Protein AF-A0A8T1C4L2-F1 (afdb_monomer_lite)

Sequence (372 aa):
MVHYSTATTLQHVLELNQFTMLTAFFELCGLETPEGLVVRGLLYHEMPIHFVWKKVGTRNRWMSRKQGGDKAIARMILVSPRDINRFYIRLLLCYRRGPISYDDLKTVEGETNATFKGAALAMGLLDSDEDNHRCLTEAAHSQMPTQLRHLFAVLLVYCDPASPDELWNAHLPALREDFLRDEIEIHNLQARAEKGISEVIMDAASLDTNSRVYRRAIYLTLHDVNSHLVSKGQTLHTYFESLLQFSDYSDVETAADVDDRNRNRLIENETSYESTTLDRQAAALNSLNAGQKRVYDKVMEAVHPAGSDASVPVLSGWTWGYWKIIPVGNDSCQRSAGGKNRSCCRREWNCCPAAYWRAYRALDLSTSAGSR

Secondary structure (DSSP, 8-state):
-PPPPTT--HHHHHHHHSS-HHHHHHHHHH--SHHHHHHHTS-TTTHHHHEEEEEETTEEEEEE--S-GGG----PPP--TTSHHHHHHHHHHTT--S--SHHHHHEETTEE-SSHHHHHHHTT-S--THHHHHHHHHHHTTS-HHHHHHHHHHHHHHT--S-HHHHHHHHHHHHTHHHHHHHHHHHHHHHHHHH---S----SSS--TTSHHHHHHHHHHHHHHHHHHHHTT--GGGGTTTS--GGGGTTT--HHHHHHTT--HHHHHHH-S-HHHHHHHHHHHTT--HHHHHHHHHHHHHHS-TT--S-------------------------------------------HHHHHHHHHHHHHHTTS--

Radius of gyration: 33.55 Å; chains: 1; bounding box: 81×59×106 Å

Organism: NCBI:txid29920

pLDDT: mean 71.2, std 21.67, range [23.38, 95.44]

Structure (mmCIF, N/CA/C/O backbone):
data_AF-A0A8T1C4L2-F1
#
_entry.id   AF-A0A8T1C4L2-F1
#
loop_
_atom_site.group_PDB
_atom_site.id
_atom_site.type_symbol
_atom_site.label_atom_id
_atom_site.label_alt_id
_atom_site.label_comp_id
_atom_site.label_asym_id
_atom_site.label_entity_id
_atom_site.label_seq_id
_atom_site.pdbx_PDB_ins_code
_atom_site.Cartn_x
_atom_site.Cartn_y
_atom_site.Cartn_z
_atom_site.occupancy
_atom_site.B_iso_or_equiv
_atom_site.auth_seq_id
_atom_site.auth_comp_id
_atom_site.auth_asym_id
_atom_site.auth_atom_id
_atom_site.pdbx_PDB_model_num
ATOM 1 N N . MET A 1 1 ? 1.485 9.412 24.692 1.00 31.86 1 MET A N 1
ATOM 2 C CA . MET A 1 1 ? 2.912 9.079 24.854 1.00 31.86 1 MET A CA 1
ATOM 3 C C . MET A 1 1 ? 3.120 8.773 26.328 1.00 31.86 1 MET A C 1
ATOM 5 O O . MET A 1 1 ? 2.759 9.608 27.148 1.00 31.86 1 MET A O 1
ATOM 9 N N . VAL A 1 2 ? 3.529 7.552 26.677 1.00 39.62 2 VAL A N 1
ATOM 10 C CA . VAL A 1 2 ? 3.810 7.204 28.078 1.00 39.62 2 VAL A CA 1
ATOM 11 C C . VAL A 1 2 ? 5.189 7.775 28.396 1.00 39.62 2 VAL A C 1
ATOM 13 O O . VAL A 1 2 ? 6.155 7.440 27.718 1.00 39.62 2 VAL A O 1
ATOM 16 N N . HIS A 1 3 ? 5.266 8.704 29.347 1.00 41.47 3 HIS A N 1
ATOM 17 C CA . HIS A 1 3 ? 6.538 9.273 29.783 1.00 41.47 3 HIS A CA 1
ATOM 18 C C . HIS A 1 3 ? 7.198 8.305 30.761 1.00 41.47 3 HIS A C 1
ATOM 20 O O . HIS A 1 3 ? 6.642 8.025 31.822 1.00 41.47 3 HIS A O 1
ATOM 26 N N . TYR A 1 4 ? 8.379 7.807 30.408 1.00 53.94 4 TYR A N 1
ATOM 27 C CA . TYR A 1 4 ? 9.209 7.012 31.304 1.00 53.94 4 TYR A CA 1
ATOM 28 C C . TYR A 1 4 ? 10.347 7.891 31.825 1.00 53.94 4 TYR A C 1
ATOM 30 O O . TYR A 1 4 ? 11.014 8.580 31.055 1.00 53.94 4 TYR A O 1
ATOM 38 N N . SER A 1 5 ? 10.536 7.898 33.144 1.00 59.47 5 SER A N 1
ATOM 39 C CA . SER A 1 5 ? 11.680 8.550 33.786 1.00 59.47 5 SER A CA 1
ATOM 40 C C . SER A 1 5 ? 12.944 7.722 33.547 1.00 59.47 5 SER A C 1
ATOM 42 O O . SER A 1 5 ? 12.868 6.495 33.448 1.00 59.47 5 SER A O 1
ATOM 44 N N . THR A 1 6 ? 14.111 8.362 33.528 1.00 64.69 6 THR A N 1
ATOM 45 C CA . THR A 1 6 ? 15.424 7.701 33.412 1.00 64.69 6 THR A CA 1
ATOM 46 C C . THR A 1 6 ? 15.717 6.713 34.549 1.00 64.69 6 THR A C 1
ATOM 48 O O . THR A 1 6 ? 16.601 5.876 34.413 1.00 64.69 6 THR A O 1
ATOM 51 N N . ALA A 1 7 ? 14.951 6.760 35.644 1.00 62.91 7 ALA A N 1
ATOM 52 C CA . ALA A 1 7 ? 15.036 5.826 36.769 1.00 62.91 7 ALA A CA 1
ATOM 53 C C . ALA A 1 7 ? 14.149 4.566 36.625 1.00 62.91 7 ALA A C 1
ATOM 55 O O . ALA A 1 7 ? 14.089 3.748 37.541 1.00 62.91 7 ALA A O 1
ATOM 56 N N . THR A 1 8 ? 13.420 4.406 35.516 1.00 60.62 8 THR A N 1
ATOM 57 C CA . THR A 1 8 ? 12.435 3.322 35.356 1.00 60.62 8 THR A CA 1
ATOM 58 C C . THR A 1 8 ? 13.096 2.064 34.788 1.00 60.62 8 THR A C 1
ATOM 60 O O . THR A 1 8 ? 13.511 2.050 33.632 1.00 60.62 8 THR A O 1
ATOM 63 N N . THR A 1 9 ? 13.187 0.985 35.571 1.00 74.44 9 THR A N 1
ATOM 64 C CA . THR A 1 9 ? 13.730 -0.303 35.102 1.00 74.44 9 THR A CA 1
ATOM 65 C C . THR A 1 9 ? 12.841 -0.912 34.011 1.00 74.44 9 THR A C 1
ATOM 67 O O . THR A 1 9 ? 11.615 -0.843 34.102 1.00 74.44 9 THR A O 1
ATOM 70 N N . LEU A 1 10 ? 13.437 -1.576 33.011 1.00 69.12 10 LEU A N 1
ATOM 71 C CA . LEU A 1 10 ? 12.716 -2.262 31.923 1.00 69.12 10 LEU A CA 1
ATOM 72 C C . LEU A 1 10 ? 11.628 -3.215 32.452 1.00 69.12 10 LEU A C 1
ATOM 74 O O . LEU A 1 10 ? 10.522 -3.265 31.925 1.00 69.12 10 LEU A O 1
ATOM 78 N N . GLN A 1 11 ? 11.926 -3.914 33.547 1.00 65.75 11 GLN A N 1
ATOM 79 C CA . GLN A 1 11 ? 11.002 -4.823 34.222 1.00 65.75 11 GLN A CA 1
ATOM 80 C C . GLN A 1 11 ? 9.762 -4.093 34.760 1.00 65.75 11 GLN A C 1
ATOM 82 O O . GLN A 1 11 ? 8.644 -4.551 34.555 1.00 65.75 11 GLN A O 1
ATOM 87 N N . HIS A 1 12 ? 9.938 -2.893 35.319 1.00 64.88 12 HIS A N 1
ATOM 88 C CA . HIS A 1 12 ? 8.836 -2.047 35.773 1.00 64.88 12 HIS A CA 1
ATOM 89 C C . HIS A 1 12 ? 8.000 -1.501 34.602 1.00 64.88 12 HIS A C 1
ATOM 91 O O . HIS A 1 12 ? 6.778 -1.422 34.690 1.00 64.88 12 HIS A O 1
ATOM 97 N N . VAL A 1 13 ? 8.635 -1.166 33.474 1.00 61.41 13 VAL A N 1
ATOM 98 C CA . VAL A 1 13 ? 7.931 -0.745 32.247 1.00 61.41 13 VAL A CA 1
ATOM 99 C C . VAL A 1 13 ? 7.079 -1.883 31.679 1.00 61.41 13 VAL A C 1
ATOM 101 O O . VAL A 1 13 ? 5.936 -1.656 31.281 1.00 61.41 13 VAL A O 1
ATOM 104 N N . LEU A 1 14 ? 7.612 -3.106 31.665 1.00 63.50 14 LEU A N 1
ATOM 105 C CA . LEU A 1 14 ? 6.883 -4.295 31.228 1.00 63.50 14 LEU A CA 1
ATOM 106 C C . LEU A 1 14 ? 5.721 -4.619 32.177 1.00 63.50 14 LEU A C 1
ATOM 108 O O . LEU A 1 14 ? 4.611 -4.843 31.705 1.00 63.50 14 LEU A O 1
ATOM 112 N N . GLU A 1 15 ? 5.930 -4.560 33.493 1.00 61.62 15 GLU A N 1
ATOM 113 C CA . GLU A 1 15 ? 4.876 -4.756 34.501 1.00 61.62 15 GLU A CA 1
ATOM 114 C C . GLU A 1 15 ? 3.746 -3.718 34.392 1.00 61.62 15 GLU A C 1
ATOM 116 O O . GLU A 1 15 ? 2.569 -4.067 34.491 1.00 61.62 15 GLU A O 1
ATOM 121 N N . LEU A 1 16 ? 4.075 -2.448 34.132 1.00 58.69 16 LEU A N 1
ATOM 122 C CA . LEU A 1 16 ? 3.082 -1.388 33.919 1.00 58.69 16 LEU A CA 1
ATOM 123 C C . LEU A 1 16 ? 2.289 -1.571 32.616 1.00 58.69 16 LEU A C 1
ATOM 125 O O . LEU A 1 16 ? 1.113 -1.209 32.559 1.00 58.69 16 LEU A O 1
ATOM 129 N N . ASN A 1 17 ? 2.915 -2.138 31.583 1.00 60.91 17 ASN A N 1
ATOM 130 C CA . ASN A 1 17 ? 2.297 -2.369 30.276 1.00 60.91 17 ASN A CA 1
ATOM 131 C C . ASN A 1 17 ? 1.590 -3.732 30.154 1.00 60.91 17 ASN A C 1
ATOM 133 O O . ASN A 1 17 ? 0.901 -3.955 29.160 1.00 60.91 17 ASN A O 1
ATOM 137 N N . GLN A 1 18 ? 1.698 -4.626 31.145 1.00 60.78 18 GLN A N 1
ATOM 138 C CA . GLN A 1 18 ? 0.972 -5.907 31.152 1.00 60.78 18 GLN A CA 1
ATOM 139 C C . GLN A 1 18 ? -0.555 -5.721 31.214 1.00 60.78 18 GLN A C 1
ATOM 141 O O . GLN A 1 18 ? -1.299 -6.541 30.680 1.00 60.78 18 GLN A O 1
ATOM 146 N N . PHE A 1 19 ? -1.038 -4.633 31.825 1.00 69.44 19 PHE A N 1
ATOM 147 C CA . PHE A 1 19 ? -2.466 -4.414 32.077 1.00 69.44 19 PHE A CA 1
ATOM 148 C C . PHE A 1 19 ? -2.934 -3.073 31.509 1.00 69.44 19 PHE A C 1
ATOM 150 O O . PHE A 1 19 ? -2.967 -2.045 32.188 1.00 69.44 19 PHE A O 1
ATOM 157 N N . THR A 1 20 ? -3.313 -3.094 30.234 1.00 85.88 20 THR A N 1
ATOM 158 C CA . THR A 1 20 ? -3.881 -1.941 29.531 1.00 85.88 20 THR A CA 1
ATOM 159 C C . THR A 1 20 ? -5.408 -1.941 29.621 1.00 85.88 20 THR A C 1
ATOM 161 O O . THR A 1 20 ? -6.035 -2.958 29.914 1.00 85.88 20 THR A O 1
ATOM 164 N N . MET A 1 21 ? -6.030 -0.800 29.311 1.00 89.31 21 MET A N 1
ATOM 165 C CA . MET A 1 21 ? -7.491 -0.706 29.176 1.00 89.31 21 MET A CA 1
ATOM 166 C C . MET A 1 21 ? -8.054 -1.708 28.154 1.00 89.31 21 MET A C 1
ATOM 168 O O . MET A 1 21 ? -9.155 -2.220 28.351 1.00 89.31 21 MET A O 1
ATOM 172 N N . LEU A 1 22 ? -7.296 -2.000 27.090 1.00 90.31 22 LEU A N 1
ATOM 173 C CA . LEU A 1 22 ? -7.702 -2.924 26.034 1.00 90.31 22 LEU A CA 1
ATOM 174 C C . LEU A 1 22 ? -7.598 -4.386 26.481 1.00 90.31 22 LEU A C 1
ATOM 176 O O . LEU A 1 22 ? -8.550 -5.139 26.318 1.00 90.31 22 LEU A O 1
ATOM 180 N N . THR A 1 23 ? -6.485 -4.785 27.102 1.00 90.44 23 THR A N 1
ATOM 181 C CA . THR A 1 23 ? -6.334 -6.167 27.586 1.00 90.44 23 THR A CA 1
ATOM 182 C C . THR A 1 23 ? -7.332 -6.489 28.698 1.00 90.44 23 THR A C 1
ATOM 184 O O . THR A 1 23 ? -7.915 -7.565 28.700 1.00 90.44 23 THR A O 1
ATOM 187 N N . ALA A 1 24 ? -7.646 -5.525 29.568 1.00 90.69 24 ALA A N 1
ATOM 188 C CA . ALA A 1 24 ? -8.713 -5.685 30.555 1.00 90.69 24 ALA A CA 1
ATOM 189 C C . ALA A 1 24 ? -10.124 -5.734 29.936 1.00 90.69 24 ALA A C 1
ATOM 191 O O . ALA A 1 24 ? -11.027 -6.328 30.520 1.00 90.69 24 ALA A O 1
ATOM 192 N N . PHE A 1 25 ? -10.344 -5.108 28.775 1.00 91.88 25 PHE A N 1
ATOM 193 C CA . PHE A 1 25 ? -11.602 -5.255 28.036 1.00 91.88 25 PHE A CA 1
ATOM 194 C C . PHE A 1 25 ? -11.751 -6.675 27.481 1.00 91.88 25 PHE A C 1
ATOM 196 O O . PHE A 1 25 ? -12.811 -7.271 27.648 1.00 91.88 25 PHE A O 1
ATOM 203 N N . PHE A 1 26 ? -10.683 -7.238 26.912 1.00 94.00 26 PHE A N 1
ATOM 204 C CA . PHE A 1 26 ? -10.660 -8.629 26.454 1.00 94.00 26 PHE A CA 1
ATOM 205 C C . PHE A 1 26 ? -10.937 -9.617 27.591 1.00 94.00 26 PHE A C 1
ATOM 207 O O . PHE A 1 26 ? -11.779 -10.501 27.449 1.00 94.00 26 PHE A O 1
ATOM 214 N N . GLU A 1 27 ? -10.304 -9.417 28.753 1.00 91.94 27 GLU A N 1
ATOM 215 C CA . GLU A 1 27 ? -10.561 -10.231 29.947 1.00 91.94 27 GLU A CA 1
ATOM 216 C C . GLU A 1 27 ? -12.044 -10.209 30.341 1.00 91.94 27 GLU A C 1
ATOM 218 O O . GLU A 1 27 ? -12.622 -11.263 30.591 1.00 91.94 27 GLU A O 1
ATOM 223 N N . LEU A 1 28 ? -12.684 -9.034 30.348 1.00 91.50 28 LEU A N 1
ATOM 224 C CA . LEU A 1 28 ? -14.107 -8.900 30.684 1.00 91.50 28 LEU A CA 1
ATOM 225 C C . LEU A 1 28 ? -15.022 -9.539 29.647 1.00 91.50 28 LEU A C 1
ATOM 227 O O . LEU A 1 28 ? -16.005 -10.170 30.029 1.00 91.50 28 LEU A O 1
ATOM 231 N N . CYS A 1 29 ? -14.687 -9.423 28.361 1.00 92.44 29 CYS A N 1
ATOM 232 C CA . CYS A 1 29 ? -15.390 -10.147 27.307 1.00 92.44 29 CYS A CA 1
ATOM 233 C C . CYS A 1 29 ? -15.295 -11.662 27.533 1.00 92.44 29 CYS A C 1
ATOM 235 O O . CYS A 1 29 ? -16.253 -12.376 27.272 1.00 92.44 29 CYS A O 1
ATOM 237 N N . GLY A 1 30 ? -14.187 -12.172 28.074 1.00 91.06 30 GLY A N 1
ATOM 238 C CA . GLY A 1 30 ? -14.018 -13.595 28.376 1.00 91.06 30 GLY A CA 1
ATOM 239 C C . GLY A 1 30 ? -14.872 -14.116 29.538 1.00 91.06 30 GLY A C 1
ATOM 240 O O . GLY A 1 30 ? -15.129 -15.315 29.606 1.00 91.06 30 GLY A O 1
ATOM 241 N N . LEU A 1 31 ? -15.366 -13.253 30.432 1.00 91.31 31 LEU A N 1
ATOM 242 C CA . LEU A 1 31 ? -16.105 -13.685 31.623 1.00 91.31 31 LEU A CA 1
ATOM 243 C C . LEU A 1 31 ? -17.557 -14.078 31.310 1.00 91.31 31 LEU A C 1
ATOM 245 O O . LEU A 1 31 ? -18.257 -13.397 30.566 1.00 91.31 31 LEU A O 1
ATOM 249 N N . GLU A 1 32 ? -18.046 -15.130 31.970 1.00 89.25 32 GLU A N 1
ATOM 250 C CA . GLU A 1 32 ? -19.464 -15.543 31.956 1.00 89.25 32 GLU A CA 1
ATOM 251 C C . GLU A 1 32 ? -20.302 -14.849 33.046 1.00 89.25 32 GLU A C 1
ATOM 253 O O . GLU A 1 32 ? -21.412 -15.263 33.378 1.00 89.25 32 GLU A O 1
ATOM 258 N N . THR A 1 33 ? -19.776 -13.780 33.641 1.00 89.38 33 THR A N 1
ATOM 259 C CA . THR A 1 33 ? -20.506 -12.984 34.630 1.00 89.38 33 THR A CA 1
ATOM 260 C C . THR A 1 33 ? -21.578 -12.121 33.949 1.00 89.38 33 THR A C 1
ATOM 262 O O . THR A 1 33 ? -21.458 -11.814 32.760 1.00 89.38 33 THR A O 1
ATOM 265 N N . PRO A 1 34 ? -22.602 -11.639 34.685 1.00 87.38 34 PRO A N 1
ATOM 266 C CA . PRO A 1 34 ? -23.567 -10.680 34.140 1.00 87.38 34 PRO A CA 1
ATOM 267 C C . PRO A 1 34 ? -22.894 -9.438 33.540 1.00 87.38 34 PRO A C 1
ATOM 269 O O . PRO A 1 34 ? -23.343 -8.911 32.528 1.00 87.38 34 PRO A O 1
ATOM 272 N N . GLU A 1 35 ? -21.783 -8.998 34.136 1.00 86.31 35 GLU A N 1
ATOM 273 C CA . GLU A 1 35 ? -20.967 -7.898 33.618 1.00 86.31 35 GLU A CA 1
ATOM 274 C C . GLU A 1 35 ? -20.288 -8.269 32.295 1.00 86.31 35 GLU A C 1
ATOM 276 O O . GLU A 1 35 ? -20.333 -7.482 31.354 1.00 86.31 35 GLU A O 1
ATOM 281 N N . GLY A 1 36 ? -19.713 -9.472 32.194 1.00 87.94 36 GLY A N 1
ATOM 282 C CA . GLY A 1 36 ? -19.091 -9.961 30.963 1.00 87.94 36 GLY A CA 1
ATOM 283 C C . GLY A 1 36 ? -20.083 -10.063 29.806 1.00 87.94 36 GLY A C 1
ATOM 284 O O . GLY A 1 36 ? -19.787 -9.611 28.702 1.00 87.94 36 GLY A O 1
ATOM 285 N N . LEU A 1 37 ? -21.306 -10.538 30.066 1.00 89.38 37 LEU A N 1
ATOM 286 C CA . LEU A 1 37 ? -22.381 -10.580 29.067 1.00 89.38 37 LEU A CA 1
ATOM 287 C C . LEU A 1 37 ? -22.754 -9.187 28.542 1.00 89.38 37 LEU A C 1
ATOM 289 O O . LEU A 1 37 ? -22.961 -9.024 27.341 1.00 89.38 37 LEU A O 1
ATOM 293 N N . VAL A 1 38 ? -22.797 -8.175 29.415 1.00 90.19 38 VAL A N 1
ATOM 294 C CA . VAL A 1 38 ? -23.031 -6.783 29.000 1.00 90.19 38 VAL A CA 1
ATOM 295 C C . VAL A 1 38 ? -21.866 -6.275 28.154 1.00 90.19 38 VAL A C 1
ATOM 297 O O . VAL A 1 38 ? -22.088 -5.722 27.080 1.00 90.19 38 VAL A O 1
ATOM 300 N N . VAL A 1 39 ? -20.626 -6.493 28.600 1.00 91.88 39 VAL A N 1
ATOM 301 C CA . VAL A 1 39 ? -19.418 -6.027 27.901 1.00 91.88 39 VAL A CA 1
ATOM 302 C C . VAL A 1 39 ? -19.283 -6.660 26.512 1.00 91.88 39 VAL A C 1
ATOM 304 O O . VAL A 1 39 ? -18.917 -5.960 25.571 1.00 91.88 39 VAL A O 1
ATOM 307 N N . ARG A 1 40 ? -19.662 -7.934 26.340 1.00 92.75 40 ARG A N 1
ATOM 308 C CA . ARG A 1 40 ? -19.700 -8.602 25.025 1.00 92.75 40 ARG A CA 1
ATOM 309 C C . ARG A 1 40 ? -20.624 -7.909 24.023 1.00 92.75 40 ARG A C 1
ATOM 311 O O . ARG A 1 40 ? -20.390 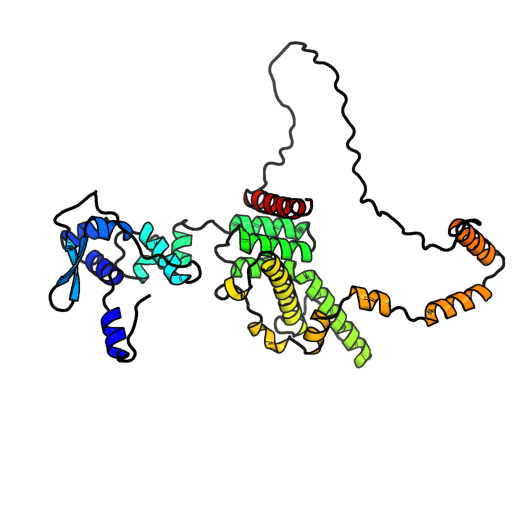-8.012 22.825 1.00 92.75 40 ARG A O 1
ATOM 318 N N . GLY A 1 41 ? -21.660 -7.213 24.492 1.00 91.00 41 GLY A N 1
ATOM 319 C CA . GLY A 1 41 ? -22.572 -6.440 23.647 1.00 91.00 41 GLY A CA 1
ATOM 320 C C . GLY A 1 41 ? -22.050 -5.054 23.251 1.00 91.00 41 GLY A C 1
ATOM 321 O O . GLY A 1 41 ? -22.628 -4.424 22.365 1.00 91.00 41 GLY A O 1
ATOM 322 N N . LEU A 1 42 ? -20.970 -4.581 23.878 1.00 91.06 42 LEU A N 1
ATOM 323 C CA . LEU A 1 42 ? -20.431 -3.237 23.684 1.00 91.06 42 LEU A CA 1
ATOM 324 C C . LEU A 1 42 ? -19.262 -3.224 22.695 1.00 91.06 42 LEU A C 1
ATOM 326 O O . LEU A 1 42 ? -18.451 -4.151 22.625 1.00 91.06 42 LEU A O 1
ATOM 330 N N . LEU A 1 43 ? -19.150 -2.121 21.961 1.00 92.19 43 LEU A N 1
ATOM 331 C CA . LEU A 1 43 ? -17.947 -1.758 21.221 1.00 92.19 43 LEU A CA 1
ATOM 332 C C . LEU A 1 43 ? -16.926 -1.126 22.173 1.00 92.19 43 LEU A C 1
ATOM 334 O O . LEU A 1 43 ? -17.267 -0.532 23.200 1.00 92.19 43 LEU A O 1
ATOM 338 N N . TYR A 1 44 ? -15.641 -1.184 21.822 1.00 91.50 44 TYR A N 1
ATOM 339 C CA . TYR A 1 44 ? -14.600 -0.677 22.721 1.00 91.50 44 TYR A CA 1
ATOM 340 C C . TYR A 1 44 ? -14.721 0.834 22.982 1.00 91.50 44 TYR A C 1
ATOM 342 O O . TYR A 1 44 ? -14.427 1.300 24.082 1.00 91.50 44 TYR A O 1
ATOM 350 N N . HIS A 1 45 ? -15.193 1.624 22.009 1.00 87.81 45 HIS A N 1
ATOM 351 C CA . HIS A 1 45 ? -15.430 3.060 22.224 1.00 87.81 45 HIS A CA 1
ATOM 352 C C . HIS A 1 45 ? -16.626 3.356 23.140 1.00 87.81 45 HIS A C 1
ATOM 354 O O . HIS A 1 45 ? -16.728 4.472 23.646 1.00 87.81 45 HIS A O 1
ATOM 360 N N . GLU A 1 46 ? -17.507 2.384 23.374 1.00 88.94 46 GLU A N 1
ATOM 361 C CA . GLU A 1 46 ? -18.661 2.496 24.272 1.00 88.94 46 GLU A CA 1
ATOM 362 C C . GLU A 1 46 ? -18.287 2.121 25.714 1.00 88.94 46 GLU A C 1
ATOM 364 O O . GLU A 1 46 ? -18.941 2.560 26.662 1.00 88.94 46 GLU A O 1
ATOM 369 N N . MET A 1 47 ? -17.181 1.392 25.917 1.00 89.56 47 MET A N 1
ATOM 370 C CA . MET A 1 47 ? -16.700 1.017 27.253 1.00 89.56 47 MET A CA 1
ATOM 371 C C . MET A 1 47 ? -16.570 2.212 28.208 1.00 89.56 47 MET A C 1
ATOM 373 O O . MET A 1 47 ? -17.111 2.135 29.309 1.00 89.56 47 MET A O 1
ATOM 377 N N . PRO A 1 48 ? -15.946 3.352 27.844 1.00 88.00 48 PRO A N 1
ATOM 378 C CA . PRO A 1 48 ? -15.843 4.497 28.751 1.00 88.00 48 PRO A CA 1
ATOM 379 C C . PRO A 1 48 ? -17.181 5.195 29.045 1.00 88.00 48 PRO A C 1
ATOM 381 O O . PRO A 1 48 ? -17.234 6.031 29.953 1.00 88.00 48 PRO A O 1
ATOM 384 N N . ILE A 1 49 ? -18.252 4.886 28.308 1.00 87.69 49 ILE A N 1
ATOM 385 C CA . ILE A 1 49 ? -19.606 5.381 28.586 1.00 87.69 49 ILE A CA 1
ATOM 386 C C . ILE A 1 49 ? -20.184 4.593 29.767 1.00 87.69 49 ILE A C 1
ATOM 388 O O . ILE A 1 49 ? -20.589 5.184 30.768 1.00 87.69 49 ILE A O 1
ATOM 392 N N . HIS A 1 50 ? -20.105 3.261 29.723 1.00 86.56 50 HIS A N 1
ATOM 393 C CA . HIS A 1 50 ? -20.709 2.377 30.730 1.00 86.56 50 HIS A CA 1
ATOM 394 C C . HIS A 1 50 ? -19.787 2.016 31.901 1.00 86.56 50 HIS A C 1
ATOM 396 O O . HIS A 1 50 ? -20.264 1.702 32.992 1.00 86.56 50 HIS A O 1
ATOM 402 N N . PHE A 1 51 ? -18.473 2.106 31.717 1.00 89.94 51 PHE A N 1
ATOM 403 C CA . PHE A 1 51 ? -17.467 1.716 32.699 1.00 89.94 51 PHE A CA 1
ATOM 404 C C . PHE A 1 51 ? -16.497 2.867 33.003 1.00 89.94 51 PHE A C 1
ATOM 406 O O . PHE A 1 51 ? -16.377 3.863 32.280 1.00 89.94 51 PHE A O 1
ATOM 413 N N . VAL A 1 52 ? -15.814 2.761 34.142 1.00 89.25 52 VAL A N 1
ATOM 414 C CA . VAL A 1 52 ? -14.767 3.683 34.590 1.00 89.25 52 VAL A CA 1
ATOM 415 C C . VAL A 1 52 ? -13.512 2.881 34.887 1.00 89.25 52 VAL A C 1
ATOM 417 O O . VAL A 1 52 ? -13.564 1.906 35.634 1.00 89.25 52 VAL A O 1
ATOM 420 N N . TRP A 1 53 ? -12.379 3.320 34.350 1.00 88.94 53 TRP A N 1
ATOM 421 C CA . TRP A 1 53 ? -11.075 2.760 34.681 1.00 88.94 53 TRP A CA 1
ATOM 422 C C . TRP A 1 53 ? -10.638 3.247 36.067 1.00 88.94 53 TRP A C 1
ATOM 424 O O . TRP A 1 53 ? -10.413 4.443 36.264 1.00 88.94 53 TRP A O 1
ATOM 434 N N . LYS A 1 54 ? -10.570 2.346 37.054 1.00 86.81 54 LYS A N 1
ATOM 435 C CA . LYS A 1 54 ? -10.215 2.680 38.443 1.00 86.81 54 LYS A CA 1
ATOM 436 C C . LYS A 1 54 ? -9.164 1.733 38.998 1.00 86.81 54 LYS A C 1
ATOM 438 O O . LYS A 1 54 ? -9.179 0.540 38.711 1.00 86.81 54 LYS A O 1
ATOM 443 N N . LYS A 1 55 ? -8.299 2.262 39.865 1.00 85.12 55 LYS A N 1
ATOM 444 C CA . LYS A 1 55 ? -7.369 1.458 40.658 1.00 85.12 55 LYS A CA 1
ATOM 445 C C . LYS A 1 55 ? -8.134 0.716 41.754 1.00 85.12 55 LYS A C 1
ATOM 447 O O . LYS A 1 55 ? -8.754 1.346 42.607 1.00 85.12 55 LYS A O 1
ATOM 452 N N . VAL A 1 56 ? -8.088 -0.612 41.722 1.00 82.00 56 VAL A N 1
ATOM 453 C CA . VAL A 1 56 ? -8.675 -1.511 42.720 1.00 82.00 56 VAL A CA 1
ATOM 454 C C . VAL A 1 56 ? -7.542 -2.347 43.313 1.00 82.00 56 VAL A C 1
ATOM 456 O O . VAL A 1 56 ? -7.004 -3.252 42.673 1.00 82.00 56 VAL A O 1
ATOM 459 N N . GLY A 1 57 ? -7.132 -2.003 44.536 1.00 84.00 57 GLY A N 1
ATOM 460 C CA . GLY A 1 57 ? -5.932 -2.570 45.154 1.00 84.00 57 GLY A CA 1
ATOM 461 C C . GLY A 1 57 ? -4.666 -2.185 44.380 1.00 84.00 57 GLY A C 1
ATOM 462 O O . GLY A 1 57 ? -4.364 -1.001 44.214 1.00 84.00 57 GLY A O 1
ATOM 463 N N . THR A 1 58 ? -3.923 -3.182 43.896 1.00 78.81 58 THR A N 1
ATOM 464 C CA . THR A 1 58 ? -2.670 -2.994 43.142 1.00 78.81 58 THR A CA 1
ATOM 465 C C . THR A 1 58 ? -2.861 -2.868 41.629 1.00 78.81 58 THR A C 1
ATOM 467 O O . THR A 1 58 ? -1.922 -2.464 40.949 1.00 78.81 58 THR A O 1
ATOM 470 N N . ARG A 1 59 ? -4.053 -3.166 41.086 1.00 79.94 59 ARG A N 1
ATOM 471 C CA . ARG A 1 59 ? -4.313 -3.183 39.634 1.00 79.94 59 ARG A CA 1
ATOM 472 C C . ARG A 1 59 ? -5.440 -2.236 39.241 1.00 79.94 59 ARG A C 1
ATOM 474 O O . ARG A 1 59 ? -6.369 -2.008 40.010 1.00 79.94 59 ARG A O 1
ATOM 481 N N . ASN A 1 60 ? -5.377 -1.706 38.025 1.00 84.81 60 ASN A N 1
ATOM 482 C CA . ASN A 1 60 ? -6.497 -0.970 37.449 1.00 84.81 60 ASN A CA 1
ATOM 483 C C . ASN A 1 60 ? -7.490 -1.939 36.802 1.00 84.81 60 ASN A C 1
ATOM 485 O O . ASN A 1 60 ? -7.082 -2.959 36.251 1.00 84.81 60 ASN A O 1
ATOM 489 N N . ARG A 1 61 ? -8.785 -1.637 36.903 1.00 88.19 61 ARG A N 1
ATOM 490 C CA . ARG A 1 61 ? -9.875 -2.447 36.348 1.00 88.19 61 ARG A CA 1
ATOM 491 C C . ARG A 1 61 ? -10.986 -1.550 35.818 1.00 88.19 61 ARG A C 1
ATOM 493 O O . ARG A 1 61 ? -11.174 -0.430 36.306 1.00 88.19 61 ARG A O 1
ATOM 500 N N . TRP A 1 62 ? -11.745 -2.056 34.852 1.00 90.19 62 TRP A N 1
ATOM 501 C CA . TRP A 1 62 ? -13.017 -1.447 34.481 1.00 90.19 62 TRP A CA 1
ATOM 502 C C . TRP A 1 62 ? -14.053 -1.753 35.556 1.00 90.19 62 TRP A C 1
ATOM 504 O O . TRP A 1 62 ? -14.223 -2.896 35.963 1.00 90.19 62 TRP A O 1
ATOM 514 N N . MET A 1 63 ? -14.731 -0.712 36.022 1.00 89.12 63 MET A N 1
ATOM 515 C CA . MET A 1 63 ? -15.794 -0.800 37.017 1.00 89.12 63 MET A CA 1
ATOM 516 C C . MET A 1 63 ? -17.059 -0.174 36.450 1.00 89.12 63 MET A C 1
ATOM 518 O O . MET A 1 63 ? -16.987 0.918 35.881 1.00 89.12 63 MET A O 1
ATOM 522 N N . SER A 1 64 ? -18.208 -0.816 36.648 1.00 88.25 64 SER A N 1
ATOM 523 C CA . SER A 1 64 ? -19.507 -0.295 36.214 1.00 88.25 64 SER A CA 1
ATOM 524 C C . SER A 1 64 ? -19.725 1.134 36.715 1.00 88.25 64 SER A C 1
ATOM 526 O O . SER A 1 64 ? -19.518 1.462 37.893 1.00 88.25 64 SER A O 1
ATOM 528 N N . ARG A 1 65 ? -20.104 2.024 35.800 1.00 86.38 65 ARG A N 1
ATOM 529 C CA . ARG A 1 65 ? -20.304 3.440 36.091 1.00 86.38 65 ARG A CA 1
ATOM 530 C C . ARG A 1 65 ? -21.601 3.623 36.875 1.00 86.38 65 ARG A C 1
ATOM 532 O O . ARG A 1 65 ? -22.671 3.246 36.424 1.00 86.38 65 ARG A O 1
ATOM 539 N N . LYS A 1 66 ? -21.506 4.268 38.042 1.00 82.88 66 LYS A N 1
ATOM 540 C CA . LYS A 1 66 ? -22.665 4.547 38.912 1.00 82.88 66 LYS A CA 1
ATOM 541 C C . LYS A 1 66 ? -23.381 5.870 38.597 1.00 82.88 66 LYS A C 1
ATOM 543 O O . LYS A 1 66 ? -24.530 6.035 38.980 1.00 82.88 66 LYS A O 1
ATOM 548 N N . GLN A 1 67 ? -22.706 6.827 37.951 1.00 73.81 67 GLN A N 1
ATOM 549 C CA . GLN A 1 67 ? -23.226 8.173 37.664 1.00 73.81 67 GLN A CA 1
ATOM 550 C C . GLN A 1 67 ? -22.711 8.699 36.320 1.00 73.81 67 GLN A C 1
ATOM 552 O O . GLN A 1 67 ? -21.560 8.454 35.955 1.00 73.81 67 GLN A O 1
ATOM 557 N N . GLY A 1 68 ? -23.545 9.469 35.615 1.00 66.12 68 GLY A N 1
ATOM 558 C CA . GLY A 1 68 ? -23.165 10.185 34.392 1.00 66.12 68 GLY A CA 1
ATOM 559 C C . GLY A 1 68 ? -23.468 9.475 33.068 1.00 66.12 68 GLY A C 1
ATOM 560 O O . GLY A 1 68 ? -23.257 10.118 32.050 1.00 66.12 68 GLY A O 1
ATOM 561 N N . GLY A 1 69 ? -23.992 8.237 33.103 1.00 65.81 69 GLY A N 1
ATOM 562 C CA . GLY A 1 69 ? -24.447 7.388 31.977 1.00 65.81 69 GLY A CA 1
ATOM 563 C C . GLY A 1 69 ? -24.275 7.961 30.564 1.00 65.81 69 GLY A C 1
ATOM 564 O O . GLY A 1 69 ? -23.150 8.148 30.106 1.00 65.81 69 GLY A O 1
ATOM 565 N N . ASP A 1 70 ? -25.394 8.279 29.909 1.00 65.88 70 ASP A N 1
ATOM 566 C CA . ASP A 1 70 ? -25.463 8.744 28.509 1.00 65.88 70 ASP A CA 1
ATOM 567 C C . ASP A 1 70 ? -24.840 10.131 28.267 1.00 65.88 70 ASP A C 1
ATOM 569 O O . ASP A 1 70 ? -24.722 10.585 27.132 1.00 65.88 70 ASP A O 1
ATOM 573 N N . LYS A 1 71 ? -24.441 10.838 29.331 1.00 70.81 71 LYS A N 1
ATOM 574 C CA . LYS A 1 71 ? -23.783 12.153 29.246 1.00 70.81 71 LYS A CA 1
ATOM 575 C C . LYS A 1 71 ? -22.256 12.037 29.207 1.00 70.81 71 LYS A C 1
ATOM 577 O O . LYS A 1 71 ? -21.568 13.055 29.118 1.00 70.81 71 LYS A O 1
ATOM 582 N N . ALA A 1 72 ? -21.708 10.826 29.312 1.00 68.06 72 ALA A N 1
ATOM 583 C CA . ALA A 1 72 ? -20.275 10.587 29.266 1.00 68.06 72 ALA A CA 1
ATOM 584 C C . ALA A 1 72 ? -19.760 10.596 27.818 1.00 68.06 72 ALA A C 1
ATOM 586 O O . ALA A 1 72 ? -20.141 9.765 27.000 1.00 68.06 72 ALA A O 1
ATOM 587 N N . ILE A 1 73 ? -18.834 11.508 27.515 1.00 71.88 73 ILE A N 1
ATOM 588 C CA . ILE A 1 73 ? -18.150 11.547 26.218 1.00 71.88 73 ILE A CA 1
ATOM 589 C C . ILE A 1 73 ? -16.927 10.633 26.289 1.00 71.88 73 ILE A C 1
ATOM 591 O O . ILE A 1 73 ? -15.937 10.948 26.957 1.00 71.88 73 ILE A O 1
ATOM 595 N N . ALA A 1 74 ? -16.987 9.502 25.592 1.00 72.94 74 ALA A N 1
ATOM 596 C CA . ALA A 1 74 ? -15.847 8.610 25.445 1.00 72.94 74 ALA A CA 1
ATOM 597 C C . ALA A 1 74 ? -14.843 9.15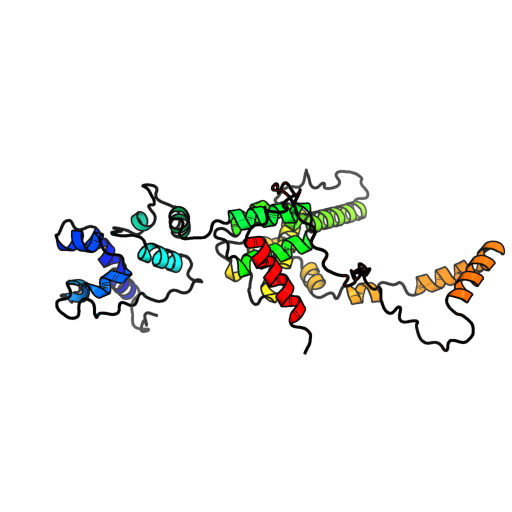9 24.420 1.00 72.94 74 ALA A C 1
ATOM 599 O O . ALA A 1 74 ? -15.211 9.723 23.390 1.00 72.94 74 ALA A O 1
ATOM 600 N N . ARG A 1 75 ? -13.549 8.973 24.694 1.00 75.00 75 ARG A N 1
ATOM 601 C CA . ARG A 1 75 ? -12.465 9.274 23.753 1.00 75.00 75 ARG A CA 1
ATOM 602 C C . ARG A 1 75 ? -11.568 8.060 23.633 1.00 75.00 75 ARG A C 1
ATOM 604 O O . ARG A 1 75 ? -10.961 7.636 24.613 1.00 75.00 75 ARG A O 1
ATOM 611 N N . MET A 1 76 ? -11.464 7.523 22.426 1.00 78.75 76 MET A N 1
ATOM 612 C CA . MET A 1 76 ? -10.483 6.491 22.124 1.00 78.75 76 MET A CA 1
ATOM 613 C C . MET A 1 76 ? -9.157 7.153 21.723 1.00 78.75 76 MET A C 1
ATOM 615 O O . MET A 1 76 ? -9.166 8.169 21.026 1.00 78.75 76 MET A O 1
ATOM 619 N N . ILE A 1 77 ? -8.026 6.567 22.125 1.00 77.44 77 ILE A N 1
ATOM 620 C CA . ILE A 1 77 ? -6.669 7.084 21.867 1.00 77.44 77 ILE A CA 1
ATOM 621 C C . ILE A 1 77 ? -6.457 7.332 20.373 1.00 77.44 77 ILE A C 1
ATOM 623 O O . ILE A 1 77 ? -6.573 6.395 19.586 1.00 77.44 77 ILE A O 1
ATOM 627 N N . LEU A 1 78 ? -6.141 8.570 19.985 1.00 76.31 78 LEU A N 1
ATOM 628 C CA . LEU A 1 78 ? -5.792 8.898 18.604 1.00 76.31 78 LEU A CA 1
ATOM 629 C C . LEU A 1 78 ? -4.570 8.075 18.178 1.00 76.31 78 LEU A C 1
ATOM 631 O O . LEU A 1 78 ? -3.539 8.104 18.850 1.00 76.31 78 LEU A O 1
ATOM 635 N N . VAL A 1 79 ? -4.703 7.355 17.068 1.00 74.56 79 VAL A N 1
ATOM 636 C CA . VAL A 1 79 ? -3.626 6.568 16.469 1.00 74.56 79 VAL A CA 1
ATOM 637 C C . VAL A 1 79 ? -3.273 7.196 15.130 1.00 74.56 79 VAL A C 1
ATOM 639 O O . VAL A 1 79 ? -4.163 7.555 14.362 1.00 74.56 79 VAL A O 1
ATOM 642 N N . SER A 1 80 ? -1.977 7.361 14.877 1.00 62.06 80 SER A N 1
ATOM 643 C CA . SER A 1 80 ? -1.484 7.815 13.579 1.00 62.06 80 SER A CA 1
ATOM 644 C C . SER A 1 80 ? -1.666 6.701 12.544 1.00 62.06 80 SER A C 1
ATOM 646 O O . SER A 1 80 ? -1.283 5.573 12.850 1.00 62.06 80 SER A O 1
ATOM 648 N N . PRO A 1 81 ? -2.139 6.994 11.321 1.00 63.16 81 PRO A N 1
ATOM 649 C CA . PRO A 1 81 ? -2.161 6.019 10.226 1.00 63.16 81 PRO A CA 1
ATOM 650 C C . PRO A 1 81 ? -0.787 5.402 9.915 1.00 63.16 81 PRO A C 1
ATOM 652 O O . PRO A 1 81 ? -0.714 4.293 9.407 1.00 63.16 81 PRO A O 1
ATOM 655 N N . ARG A 1 82 ? 0.312 6.084 10.282 1.00 56.34 82 ARG A N 1
ATOM 656 C CA . ARG A 1 82 ? 1.685 5.560 10.143 1.00 56.34 82 ARG A CA 1
ATOM 657 C C . ARG A 1 82 ? 1.984 4.359 11.046 1.00 56.34 82 ARG A C 1
ATOM 659 O O . ARG A 1 82 ? 2.943 3.646 10.796 1.00 56.34 82 ARG A O 1
ATOM 666 N N . ASP A 1 83 ? 1.219 4.171 12.122 1.00 70.88 83 ASP A N 1
ATOM 667 C CA . ASP A 1 83 ? 1.307 2.992 12.989 1.00 70.88 83 ASP A CA 1
ATOM 668 C C . ASP A 1 83 ? 0.224 2.002 12.548 1.00 70.88 83 ASP A C 1
ATOM 670 O O . ASP A 1 83 ? -0.861 1.923 13.130 1.00 70.88 83 ASP A O 1
ATOM 674 N N . ILE A 1 84 ? 0.521 1.313 11.446 1.00 72.44 84 ILE A N 1
ATOM 675 C CA . ILE A 1 84 ? -0.408 0.516 10.637 1.00 72.44 84 ILE A CA 1
ATOM 676 C C . ILE A 1 84 ? -1.143 -0.515 11.504 1.00 72.44 84 ILE A C 1
ATOM 678 O O . ILE A 1 84 ? -2.375 -0.571 11.519 1.00 72.44 84 ILE A O 1
ATOM 682 N N . ASN A 1 85 ? -0.409 -1.268 12.326 1.00 82.38 85 ASN A N 1
ATOM 683 C CA . ASN A 1 85 ? -0.999 -2.263 13.221 1.00 82.38 85 ASN A CA 1
ATOM 684 C C . ASN A 1 85 ? -1.966 -1.640 14.234 1.00 82.38 85 ASN A C 1
ATOM 686 O O . ASN A 1 85 ? -3.094 -2.113 14.391 1.00 82.38 85 ASN A O 1
ATOM 690 N N . ARG A 1 86 ? -1.572 -0.555 14.914 1.00 83.69 86 ARG A N 1
ATOM 691 C CA . ARG A 1 86 ? -2.460 0.094 15.890 1.00 83.69 86 ARG A CA 1
ATOM 692 C C . ARG A 1 86 ? -3.651 0.772 15.226 1.00 83.69 86 ARG A C 1
ATOM 694 O O . ARG A 1 86 ? -4.717 0.837 15.841 1.00 83.69 86 ARG A O 1
ATOM 701 N N . PHE A 1 87 ? -3.480 1.283 14.009 1.00 81.69 87 PHE A N 1
ATOM 702 C CA . PHE A 1 87 ? -4.551 1.897 13.238 1.00 81.69 87 PHE A CA 1
ATOM 703 C C . PHE A 1 87 ? -5.644 0.868 12.935 1.00 81.69 87 PHE A C 1
ATOM 705 O O . PHE A 1 87 ? -6.804 1.100 13.279 1.00 81.69 87 PHE A O 1
ATOM 712 N N . TYR A 1 88 ? -5.272 -0.307 12.415 1.00 86.25 88 TYR A N 1
ATOM 713 C CA . TYR A 1 88 ? -6.237 -1.371 12.128 1.00 86.25 88 TYR A CA 1
ATOM 714 C C . TYR A 1 88 ? -6.835 -1.995 13.390 1.00 86.25 88 TYR A C 1
ATOM 716 O O . TYR A 1 88 ? -8.033 -2.259 13.412 1.00 86.25 88 TYR A O 1
ATOM 724 N N . ILE A 1 89 ? -6.072 -2.144 14.481 1.00 92.12 89 ILE A N 1
ATOM 725 C CA . ILE A 1 89 ? -6.643 -2.548 15.780 1.00 92.12 89 ILE A CA 1
ATOM 726 C C . ILE A 1 89 ? -7.724 -1.553 16.215 1.00 92.12 89 ILE A C 1
ATOM 728 O O . ILE A 1 89 ? -8.829 -1.954 16.572 1.00 92.12 89 ILE A O 1
ATOM 732 N N . ARG A 1 90 ? -7.427 -0.247 16.169 1.00 89.75 90 ARG A N 1
ATOM 733 C CA . ARG A 1 90 ? -8.392 0.804 16.507 1.00 89.75 90 ARG A CA 1
ATOM 734 C C . ARG A 1 90 ? -9.635 0.727 15.619 1.00 89.75 90 ARG A C 1
ATOM 736 O O . ARG A 1 90 ? -10.738 0.864 16.139 1.00 89.75 90 ARG A O 1
ATOM 743 N N . LEU A 1 91 ? -9.455 0.525 14.316 1.00 89.38 91 LEU A N 1
ATOM 744 C CA . LEU A 1 91 ? -10.552 0.397 13.362 1.00 89.38 91 LEU A CA 1
ATOM 745 C C . LEU A 1 91 ? -11.439 -0.805 13.705 1.00 89.38 91 LEU A C 1
ATOM 747 O O . LEU A 1 91 ? -12.640 -0.634 13.888 1.00 89.38 91 LEU A O 1
ATOM 751 N N . LEU A 1 92 ? -10.853 -1.991 13.889 1.00 92.56 92 LEU A N 1
ATOM 752 C CA . LEU A 1 92 ? -11.580 -3.211 14.247 1.00 92.56 92 LEU A CA 1
ATOM 753 C C . LEU A 1 92 ? -12.357 -3.049 15.559 1.00 92.56 92 LEU A C 1
ATOM 755 O O . LEU A 1 92 ? -13.521 -3.429 15.637 1.00 92.56 92 LEU A O 1
ATOM 759 N N . LEU A 1 93 ? -11.760 -2.418 16.573 1.00 92.75 93 LEU A N 1
ATOM 760 C CA . LEU A 1 93 ? -12.400 -2.156 17.869 1.00 92.75 93 LEU A CA 1
ATOM 761 C C . LEU A 1 93 ? -13.615 -1.214 17.800 1.00 92.75 93 LEU A C 1
ATOM 763 O O . LEU A 1 93 ? -14.400 -1.160 18.751 1.00 92.75 93 LEU A O 1
ATOM 767 N N . CYS A 1 94 ? -13.777 -0.470 16.703 1.00 90.25 94 CYS A N 1
ATOM 768 C CA . CYS A 1 94 ? -14.968 0.338 16.451 1.00 90.25 94 CYS A CA 1
ATOM 769 C C . CYS A 1 94 ? -16.144 -0.470 15.888 1.00 90.25 94 CYS A C 1
ATOM 771 O O . CYS A 1 94 ? -17.263 0.025 15.931 1.00 90.25 94 CYS A O 1
ATOM 773 N N . TYR A 1 95 ? -15.920 -1.686 15.383 1.00 89.12 95 TYR A N 1
ATOM 774 C CA . TYR A 1 95 ? -16.959 -2.475 14.705 1.00 89.12 95 TYR A CA 1
ATOM 775 C C . TYR A 1 95 ? -17.129 -3.894 15.266 1.00 89.12 95 TYR A C 1
ATOM 777 O O . TYR A 1 95 ? -18.188 -4.498 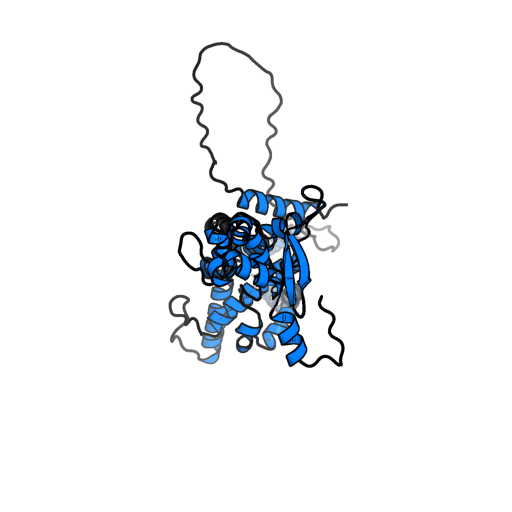15.100 1.00 89.12 95 TYR A O 1
ATOM 785 N N . ARG A 1 96 ? -16.121 -4.430 15.964 1.00 90.69 96 ARG A N 1
ATOM 786 C CA . ARG A 1 96 ? -16.152 -5.757 16.589 1.00 90.69 96 ARG A CA 1
ATOM 787 C C . ARG A 1 96 ? -16.604 -5.681 18.040 1.00 90.69 96 ARG A C 1
ATOM 789 O O . ARG A 1 96 ? -16.029 -4.957 18.852 1.00 90.69 96 ARG A O 1
ATOM 796 N N . ARG A 1 97 ? -17.611 -6.491 18.360 1.00 92.75 97 ARG A N 1
ATOM 797 C CA . ARG A 1 97 ? -18.145 -6.671 19.712 1.00 92.75 97 ARG A CA 1
ATOM 798 C C . ARG A 1 97 ? -17.549 -7.904 20.372 1.00 92.75 97 ARG A C 1
ATOM 800 O O . ARG A 1 97 ? -17.316 -8.907 19.705 1.00 92.75 97 ARG A O 1
ATOM 807 N N . GLY A 1 98 ? -17.319 -7.805 21.677 1.00 90.44 98 GLY A N 1
ATOM 808 C CA . GLY A 1 98 ? -16.910 -8.925 22.519 1.00 90.44 98 GLY A CA 1
ATOM 809 C C . GLY A 1 98 ? -15.600 -9.656 22.183 1.00 90.44 98 GLY A C 1
ATOM 810 O O . GLY A 1 98 ? -15.552 -10.842 22.503 1.00 90.44 98 GLY A O 1
ATOM 811 N N . PRO A 1 99 ? -14.558 -9.038 21.582 1.00 93.69 99 PRO A N 1
ATOM 812 C CA . PRO A 1 99 ? -13.316 -9.759 21.324 1.00 93.69 99 PRO A CA 1
ATOM 813 C C . PRO A 1 99 ? -12.655 -10.202 22.638 1.00 93.69 99 PRO A C 1
ATOM 815 O O . PRO A 1 99 ? -12.504 -9.396 23.558 1.00 93.69 99 PRO A O 1
ATOM 818 N N . ILE A 1 100 ? -12.226 -11.463 22.727 1.00 93.38 100 ILE A N 1
ATOM 819 C CA . ILE A 1 100 ? -11.577 -12.022 23.933 1.00 93.38 100 ILE A CA 1
ATOM 820 C C . ILE A 1 100 ? -10.045 -12.029 23.862 1.00 93.38 100 ILE A C 1
ATOM 822 O O . ILE A 1 100 ? -9.372 -12.281 24.861 1.00 93.38 100 ILE A O 1
ATOM 826 N N . SER A 1 101 ? -9.471 -11.767 22.689 1.00 93.88 101 SER A N 1
ATOM 827 C CA . SER A 1 101 ? -8.026 -11.688 22.472 1.00 93.88 101 SER A CA 1
ATOM 828 C C . SER A 1 101 ? -7.701 -10.907 21.194 1.00 93.88 101 SER A C 1
ATOM 830 O O . SER A 1 101 ? -8.587 -10.564 20.412 1.00 93.88 101 SER A O 1
ATOM 832 N N . TYR A 1 102 ? -6.414 -10.634 20.955 1.00 92.88 102 TYR A N 1
ATOM 833 C CA . TYR A 1 102 ? -5.970 -10.052 19.683 1.00 92.88 102 TYR A CA 1
ATOM 834 C C . TYR A 1 102 ? -6.188 -10.993 18.495 1.00 92.88 102 TYR A C 1
ATOM 836 O O . TYR A 1 102 ? -6.464 -10.516 17.398 1.00 92.88 102 TYR A O 1
ATOM 844 N N . ASP A 1 103 ? -6.071 -12.306 18.699 1.00 93.75 103 ASP A N 1
ATOM 845 C CA . ASP A 1 103 ? -6.344 -13.276 17.639 1.00 93.75 103 ASP A CA 1
ATOM 846 C C . ASP A 1 103 ? -7.837 -13.340 17.333 1.00 93.75 103 ASP A C 1
ATOM 848 O O . ASP A 1 103 ? -8.213 -13.271 16.171 1.00 93.75 103 ASP A O 1
ATOM 852 N N . ASP A 1 104 ? -8.684 -13.315 18.362 1.00 93.56 104 ASP A N 1
ATOM 853 C CA . ASP A 1 104 ? -10.138 -13.254 18.201 1.00 93.56 104 ASP A CA 1
ATOM 854 C C . ASP A 1 104 ? -10.605 -11.943 17.540 1.00 93.56 104 ASP A C 1
ATOM 856 O O . ASP A 1 104 ? -11.572 -11.911 16.778 1.00 93.56 104 ASP A O 1
ATOM 860 N N . LEU A 1 105 ? -9.872 -10.843 17.748 1.00 94.12 105 LEU A N 1
ATOM 861 C CA . LEU A 1 105 ? -10.100 -9.592 17.023 1.00 94.12 105 LEU A CA 1
ATOM 862 C C . LEU A 1 105 ? -9.823 -9.730 15.512 1.00 94.12 105 LEU A C 1
ATOM 864 O O . LEU A 1 105 ? -10.454 -9.025 14.727 1.00 94.12 105 LEU A O 1
ATOM 868 N N . LYS A 1 106 ? -8.915 -10.629 15.102 1.00 93.81 106 LYS A N 1
ATOM 869 C CA . LYS A 1 106 ? -8.606 -10.925 13.688 1.00 93.81 106 LYS A CA 1
ATOM 870 C C . LYS A 1 106 ? -9.534 -11.977 13.067 1.00 93.81 106 LYS A C 1
ATOM 872 O O . LYS A 1 106 ? -9.476 -12.185 11.853 1.00 93.81 106 LYS A O 1
ATOM 877 N N . THR A 1 107 ? -10.358 -12.651 13.865 1.00 93.62 107 THR A N 1
ATOM 878 C CA . THR A 1 107 ? -11.224 -13.737 13.395 1.00 93.62 107 THR A CA 1
ATOM 879 C C . THR A 1 107 ? -12.497 -13.201 12.761 1.00 93.62 107 THR A C 1
ATOM 881 O O . THR A 1 107 ? -13.386 -12.739 13.467 1.00 93.62 107 THR A O 1
ATOM 884 N N . VAL A 1 108 ? -12.648 -13.286 11.445 1.00 90.62 108 VAL A N 1
ATOM 885 C CA . VAL A 1 108 ? -13.842 -12.813 10.723 1.00 90.62 108 VAL A CA 1
ATOM 886 C C . VAL A 1 108 ? -14.581 -14.029 10.179 1.00 90.62 108 VAL A C 1
ATOM 888 O O . VAL A 1 108 ? -13.956 -14.909 9.609 1.00 90.62 108 VAL A O 1
ATOM 891 N N . GLU A 1 109 ? -15.887 -14.133 10.447 1.00 87.69 109 GLU A N 1
ATOM 892 C CA . GLU A 1 109 ? -16.732 -15.271 10.020 1.00 87.69 109 GLU A CA 1
ATOM 893 C C . GLU A 1 109 ? -16.206 -16.676 10.403 1.00 87.69 109 GLU A C 1
ATOM 895 O O . GLU A 1 109 ? -16.575 -17.678 9.804 1.00 87.69 109 GLU A O 1
ATOM 900 N N . GLY A 1 110 ? -15.391 -16.765 11.460 1.00 88.25 110 GLY A N 1
ATOM 901 C CA . GLY A 1 110 ? -14.807 -18.023 11.944 1.00 88.25 110 GLY A CA 1
ATOM 902 C C . GLY A 1 110 ? -13.388 -18.302 11.440 1.00 88.25 110 GLY A C 1
ATOM 903 O O . GLY A 1 110 ? -12.756 -19.231 11.939 1.00 88.25 110 GLY A O 1
ATOM 904 N N . GLU A 1 111 ? -12.852 -17.477 10.539 1.00 90.62 111 GLU A N 1
ATOM 905 C CA . GLU A 1 111 ? -11.489 -17.600 10.016 1.00 90.62 111 GLU A CA 1
ATOM 906 C C . GLU A 1 111 ? -10.553 -16.543 10.614 1.00 90.62 111 GLU A C 1
ATOM 908 O O . GLU A 1 111 ? -10.813 -15.337 10.566 1.00 90.62 111 GLU A O 1
ATOM 913 N N . THR A 1 112 ? -9.438 -16.989 11.196 1.00 92.81 112 THR A N 1
ATOM 914 C CA . THR A 1 112 ? -8.431 -16.101 11.792 1.00 92.81 112 THR A CA 1
ATOM 915 C C . THR A 1 112 ? -7.486 -15.562 10.723 1.00 92.81 112 THR A C 1
ATOM 917 O O . THR A 1 112 ? -6.683 -16.304 10.161 1.00 92.81 112 THR A O 1
ATOM 920 N N . ASN A 1 113 ? -7.527 -14.251 10.487 1.00 90.38 113 ASN A N 1
ATOM 921 C CA . ASN A 1 113 ? -6.639 -13.589 9.533 1.00 90.38 113 ASN A CA 1
ATOM 922 C C . ASN A 1 113 ? -5.202 -13.457 10.070 1.00 90.38 113 ASN A C 1
ATOM 924 O O . ASN A 1 113 ? -4.974 -13.297 11.274 1.00 90.38 113 ASN A O 1
ATOM 928 N N . ALA A 1 114 ? -4.218 -13.452 9.164 1.00 89.06 114 ALA A N 1
ATOM 929 C CA . ALA A 1 114 ? -2.806 -13.282 9.519 1.00 89.06 114 ALA A CA 1
ATOM 930 C C . ALA A 1 114 ? -2.509 -11.886 10.101 1.00 89.06 114 ALA A C 1
ATOM 932 O O . ALA A 1 114 ? -1.763 -11.758 11.074 1.00 89.06 114 ALA A O 1
ATOM 933 N N . THR A 1 115 ? -3.131 -10.841 9.545 1.00 88.50 115 THR A N 1
ATOM 934 C CA . THR A 1 115 ? -2.904 -9.434 9.913 1.00 88.50 115 THR A CA 1
ATOM 935 C C . THR A 1 115 ? -4.206 -8.736 10.320 1.00 88.50 115 THR A C 1
ATOM 937 O O . THR A 1 115 ? -5.297 -9.118 9.894 1.00 88.50 115 THR A O 1
ATOM 940 N N . PHE A 1 116 ? -4.110 -7.671 11.129 1.00 86.81 116 PHE A N 1
ATOM 941 C CA . PHE A 1 116 ? -5.275 -6.839 11.480 1.00 86.81 116 PHE A CA 1
ATOM 942 C C . PHE A 1 116 ? -5.873 -6.130 10.258 1.00 86.81 116 PHE A C 1
ATOM 944 O O . PHE A 1 116 ? -7.082 -5.932 10.186 1.00 86.81 116 PHE A O 1
ATOM 951 N N . LYS A 1 117 ? -5.028 -5.784 9.282 1.00 83.81 117 LYS A N 1
ATOM 952 C CA . LYS A 1 117 ? -5.446 -5.231 7.991 1.00 83.81 117 LYS A CA 1
ATOM 953 C C . LYS A 1 117 ? -6.312 -6.222 7.215 1.00 83.81 117 LYS A C 1
ATOM 955 O O . LYS A 1 117 ? -7.407 -5.862 6.802 1.00 83.81 117 LYS A O 1
ATOM 960 N N . GLY A 1 118 ? -5.868 -7.479 7.110 1.00 84.44 118 GLY A N 1
ATOM 961 C CA . GLY A 1 118 ? -6.627 -8.549 6.456 1.00 84.44 118 GLY A CA 1
ATOM 962 C C . GLY A 1 118 ? -7.989 -8.781 7.111 1.00 84.44 118 GLY A C 1
ATOM 963 O O . GLY A 1 118 ? -8.993 -8.874 6.417 1.00 84.44 118 GLY A O 1
ATOM 964 N N . ALA A 1 119 ? -8.058 -8.745 8.446 1.00 89.69 119 ALA A N 1
ATOM 965 C CA . ALA A 1 119 ? -9.337 -8.812 9.155 1.00 89.69 119 ALA A CA 1
ATOM 966 C C . ALA A 1 119 ? -10.261 -7.621 8.837 1.00 89.69 119 ALA A C 1
ATOM 968 O O . ALA A 1 119 ? -11.461 -7.801 8.644 1.00 89.69 119 ALA A O 1
ATOM 969 N N . ALA A 1 120 ? -9.724 -6.398 8.758 1.00 86.81 120 ALA A N 1
ATOM 970 C CA . ALA A 1 120 ? -10.516 -5.221 8.397 1.00 86.81 120 ALA A CA 1
ATOM 971 C C . ALA A 1 120 ? -11.023 -5.292 6.945 1.00 86.81 120 ALA A C 1
ATOM 973 O O . ALA A 1 120 ? -12.166 -4.917 6.683 1.00 86.81 120 ALA A O 1
ATOM 974 N N . LEU A 1 121 ? -10.203 -5.820 6.030 1.00 84.75 121 LEU A N 1
ATOM 975 C CA . LEU A 1 121 ? -10.576 -6.073 4.639 1.00 84.75 121 LEU A CA 1
ATOM 976 C C . LEU A 1 121 ? -11.680 -7.137 4.538 1.00 84.75 121 LEU A C 1
ATOM 978 O O . LEU A 1 121 ? -12.695 -6.892 3.895 1.00 84.75 121 LEU A O 1
ATOM 982 N N . ALA A 1 122 ? -11.532 -8.270 5.231 1.00 86.69 122 ALA A N 1
ATOM 983 C CA . ALA A 1 122 ? -12.532 -9.340 5.269 1.00 86.69 122 ALA A CA 1
ATOM 984 C C . ALA A 1 122 ? -13.875 -8.871 5.857 1.00 86.69 122 ALA A C 1
ATOM 986 O O . ALA A 1 122 ? -14.934 -9.325 5.438 1.00 86.69 122 ALA A O 1
ATOM 987 N N . MET A 1 123 ? -13.850 -7.918 6.795 1.00 86.12 123 MET A N 1
ATOM 988 C CA . MET A 1 123 ? -15.058 -7.265 7.314 1.00 86.12 123 MET A CA 1
ATOM 989 C C . MET A 1 123 ? -15.681 -6.233 6.355 1.00 86.12 123 MET A C 1
ATOM 991 O O . MET A 1 123 ? -16.721 -5.662 6.688 1.00 86.12 123 MET A O 1
ATOM 995 N N . GLY A 1 124 ? -15.047 -5.935 5.217 1.00 83.94 124 GLY A N 1
ATOM 996 C CA . GLY A 1 124 ? -15.489 -4.895 4.286 1.00 83.94 124 GLY A CA 1
ATOM 997 C C . GLY A 1 124 ? -15.360 -3.475 4.845 1.00 83.94 124 GLY A C 1
ATOM 998 O O . GLY A 1 124 ? -16.118 -2.590 4.456 1.00 83.94 124 GLY A O 1
ATOM 999 N N . LEU A 1 125 ? -14.442 -3.250 5.795 1.00 82.44 125 LEU A N 1
ATOM 1000 C CA . LEU A 1 125 ? -14.181 -1.920 6.366 1.00 82.44 125 LEU A CA 1
ATOM 1001 C C . LEU A 1 125 ? -13.210 -1.088 5.520 1.00 82.44 125 LEU A C 1
ATOM 1003 O O . LEU A 1 125 ? -13.058 0.106 5.777 1.00 82.44 125 LEU A O 1
ATOM 1007 N N . LEU A 1 126 ? -12.525 -1.729 4.572 1.00 76.31 126 LEU A N 1
ATOM 1008 C CA . LEU A 1 126 ? -11.603 -1.110 3.628 1.00 76.31 126 LEU A CA 1
ATOM 1009 C C . LEU A 1 126 ? -12.200 -1.205 2.224 1.00 76.31 126 LEU A C 1
ATOM 1011 O O . LEU A 1 126 ? -12.845 -2.203 1.896 1.00 76.31 126 LEU A O 1
ATOM 1015 N N . ASP A 1 127 ? -11.982 -0.172 1.412 1.00 67.31 127 ASP A N 1
ATOM 1016 C CA . ASP A 1 127 ? -12.364 -0.202 0.003 1.00 67.31 127 ASP A CA 1
ATOM 1017 C C . ASP A 1 127 ? -11.556 -1.298 -0.716 1.00 67.31 127 ASP A C 1
ATOM 1019 O O . ASP A 1 127 ? -10.366 -1.489 -0.463 1.00 67.31 127 ASP A O 1
ATOM 1023 N N . SER A 1 128 ? -12.222 -2.053 -1.592 1.00 70.12 128 SER A N 1
ATOM 1024 C CA . SER A 1 128 ? -11.567 -3.082 -2.400 1.00 70.12 128 SER A CA 1
ATOM 1025 C C . SER A 1 128 ? -10.676 -2.436 -3.460 1.00 70.12 128 SER A C 1
ATOM 1027 O O . SER A 1 128 ? -11.110 -1.535 -4.181 1.00 70.12 128 SER A O 1
ATOM 1029 N N . ASP A 1 129 ? -9.459 -2.958 -3.616 1.00 81.25 129 ASP A N 1
ATOM 1030 C CA . ASP A 1 129 ? -8.519 -2.517 -4.650 1.00 81.25 129 ASP A CA 1
ATOM 1031 C C . ASP A 1 129 ? -8.916 -2.922 -6.073 1.00 81.25 129 ASP A C 1
ATOM 1033 O O . ASP A 1 129 ? -8.222 -2.569 -7.025 1.00 81.25 129 ASP A O 1
ATOM 1037 N N . GLU A 1 130 ? -10.041 -3.614 -6.255 1.00 81.88 130 GLU A N 1
ATOM 1038 C CA . GLU A 1 130 ? -10.530 -4.052 -7.565 1.00 81.88 130 GLU A CA 1
ATOM 1039 C C . GLU A 1 130 ? -10.652 -2.886 -8.560 1.00 81.88 130 GLU A C 1
ATOM 1041 O O . GLU A 1 130 ? -10.283 -2.995 -9.730 1.00 81.88 130 GLU A O 1
ATOM 1046 N N . ASP A 1 131 ? -11.100 -1.722 -8.086 1.00 79.06 131 ASP A N 1
ATOM 1047 C CA . ASP A 1 131 ? -11.183 -0.517 -8.911 1.00 79.06 131 ASP A CA 1
ATOM 1048 C C . ASP A 1 131 ? -9.802 0.000 -9.336 1.00 79.06 131 ASP A C 1
ATOM 1050 O O . ASP A 1 131 ? -9.640 0.467 -10.469 1.00 79.06 131 ASP A O 1
ATOM 1054 N N . ASN A 1 132 ? -8.806 -0.112 -8.454 1.00 86.00 132 ASN A N 1
ATOM 1055 C CA . ASN A 1 132 ? -7.422 0.263 -8.733 1.00 86.00 132 ASN A CA 1
ATOM 1056 C C . ASN A 1 132 ? -6.803 -0.711 -9.745 1.00 86.00 132 ASN A C 1
ATOM 1058 O O . ASN A 1 132 ? -6.169 -0.274 -10.708 1.00 86.00 132 ASN A O 1
ATOM 1062 N N . HIS A 1 133 ? -7.051 -2.016 -9.580 1.00 91.06 133 HIS A N 1
ATOM 1063 C CA . HIS A 1 133 ? -6.618 -3.048 -10.520 1.00 91.06 133 HIS A CA 1
ATOM 1064 C C . HIS A 1 133 ? -7.205 -2.825 -11.907 1.00 91.06 133 HIS A C 1
ATOM 1066 O O . HIS A 1 133 ? -6.449 -2.733 -12.872 1.00 91.06 133 HIS A O 1
ATOM 1072 N N . ARG A 1 134 ? -8.527 -2.663 -12.007 1.00 86.88 134 ARG A N 1
ATOM 1073 C CA . ARG A 1 134 ? -9.206 -2.407 -13.280 1.00 86.88 134 ARG A CA 1
ATOM 1074 C C . ARG A 1 134 ? -8.679 -1.148 -13.965 1.00 86.88 134 ARG A C 1
ATOM 1076 O O . ARG A 1 134 ? -8.392 -1.185 -15.157 1.00 86.88 134 ARG A O 1
ATOM 1083 N N . CYS A 1 135 ? -8.495 -0.064 -13.210 1.00 86.50 135 CYS A N 1
ATOM 1084 C CA . CYS A 1 135 ? -7.947 1.189 -13.728 1.00 86.50 135 CYS A CA 1
ATOM 1085 C C . CYS A 1 135 ? -6.548 0.997 -14.340 1.00 86.50 135 CYS A C 1
ATOM 1087 O O . CYS A 1 135 ? -6.302 1.423 -15.469 1.00 86.50 135 CYS A O 1
ATOM 1089 N N . LEU A 1 136 ? -5.642 0.316 -13.630 1.00 92.69 136 LEU A N 1
ATOM 1090 C CA . LEU A 1 136 ? -4.289 0.047 -14.124 1.00 92.69 136 LEU A CA 1
ATOM 1091 C C . LEU A 1 136 ? -4.282 -0.932 -15.300 1.00 92.69 136 LEU A C 1
ATOM 1093 O O . LEU A 1 136 ? -3.547 -0.707 -16.257 1.00 92.69 136 LEU A O 1
ATOM 1097 N N . THR A 1 137 ? -5.127 -1.967 -15.281 1.00 93.88 137 THR A N 1
ATOM 1098 C CA . THR A 1 137 ? -5.270 -2.894 -16.410 1.00 93.88 137 THR A CA 1
ATOM 1099 C C . THR A 1 137 ? -5.734 -2.156 -17.664 1.00 93.88 137 THR A C 1
ATOM 1101 O O . THR A 1 137 ? -5.148 -2.338 -18.726 1.00 93.88 137 THR A O 1
ATOM 1104 N N . GLU A 1 138 ? -6.751 -1.298 -17.573 1.00 87.25 138 GLU A N 1
ATOM 1105 C CA . GLU A 1 138 ? -7.235 -0.504 -18.712 1.00 87.25 138 GLU A CA 1
ATOM 1106 C C . GLU A 1 138 ? -6.169 0.481 -19.217 1.00 87.25 138 GLU A C 1
ATOM 1108 O O . GLU A 1 138 ? -5.938 0.604 -20.425 1.00 87.25 138 GLU A O 1
ATOM 1113 N N . ALA A 1 139 ? -5.471 1.152 -18.298 1.00 89.94 139 ALA A N 1
ATOM 1114 C CA . ALA A 1 139 ? -4.396 2.071 -18.643 1.00 89.94 139 ALA A CA 1
ATOM 1115 C C . ALA A 1 139 ? -3.220 1.353 -19.323 1.00 89.94 139 ALA A C 1
ATOM 1117 O O . ALA A 1 139 ? -2.708 1.862 -20.314 1.00 89.94 139 ALA A O 1
ATOM 1118 N N . ALA A 1 140 ? -2.844 0.153 -18.875 1.00 92.62 140 ALA A N 1
ATOM 1119 C CA . ALA A 1 140 ? -1.748 -0.622 -19.460 1.00 92.62 140 ALA A CA 1
ATOM 1120 C C . ALA A 1 140 ? -1.972 -0.975 -20.943 1.00 92.62 140 ALA A C 1
ATOM 1122 O O . ALA A 1 140 ? -1.010 -1.139 -21.684 1.00 92.62 140 ALA A O 1
ATOM 1123 N N . HIS A 1 141 ? -3.226 -1.048 -21.405 1.00 87.81 141 HIS A N 1
ATOM 1124 C CA . HIS A 1 141 ? -3.538 -1.289 -22.820 1.00 87.81 141 HIS A CA 1
ATOM 1125 C C . HIS A 1 141 ? -3.429 -0.037 -23.703 1.00 87.81 141 HIS A C 1
ATOM 1127 O O . HIS A 1 141 ? -3.434 -0.157 -24.927 1.00 87.81 141 HIS A O 1
ATOM 1133 N N . SER A 1 142 ? -3.409 1.164 -23.117 1.00 84.19 142 SER A N 1
ATOM 1134 C CA . SER A 1 142 ? -3.581 2.424 -23.860 1.00 84.19 142 SER A CA 1
ATOM 1135 C C . SER A 1 142 ? -2.535 3.500 -23.568 1.00 84.19 142 SER A C 1
ATOM 1137 O O . SER A 1 142 ? -2.417 4.442 -24.349 1.00 84.19 142 SER A O 1
ATOM 1139 N N . GLN A 1 143 ? -1.796 3.391 -22.465 1.00 83.88 143 GLN A N 1
ATOM 1140 C CA . GLN A 1 143 ? -0.844 4.392 -21.989 1.00 83.88 143 GLN A CA 1
ATOM 1141 C C . GLN A 1 143 ? 0.594 3.887 -22.083 1.00 83.88 143 GLN A C 1
ATOM 1143 O O . GLN A 1 143 ? 0.857 2.689 -22.009 1.00 83.88 143 GLN A O 1
ATOM 1148 N N . MET A 1 144 ? 1.537 4.824 -22.185 1.00 87.31 144 MET A N 1
ATOM 1149 C CA . MET A 1 144 ? 2.965 4.506 -22.124 1.00 87.31 144 MET A CA 1
ATOM 1150 C C . MET A 1 144 ? 3.390 4.149 -20.686 1.00 87.31 144 MET A C 1
ATOM 1152 O O . MET A 1 144 ? 2.832 4.721 -19.743 1.00 87.31 144 MET A O 1
ATOM 1156 N N . PRO A 1 145 ? 4.425 3.307 -20.477 1.00 90.25 145 PRO A N 1
ATOM 1157 C CA . PRO A 1 145 ? 4.877 2.903 -19.139 1.00 90.25 145 PRO A CA 1
ATOM 1158 C C . PRO A 1 145 ? 5.157 4.069 -18.176 1.00 90.25 145 PRO A C 1
ATOM 1160 O O . PRO A 1 145 ? 4.754 4.025 -17.018 1.00 90.25 145 PRO A O 1
ATOM 1163 N N . THR A 1 146 ? 5.741 5.170 -18.659 1.00 87.56 146 THR A N 1
ATOM 1164 C CA . THR A 1 146 ? 5.914 6.418 -17.886 1.00 87.56 146 THR A CA 1
ATOM 1165 C C . THR A 1 146 ? 4.589 6.989 -17.352 1.00 87.56 146 THR A C 1
ATOM 1167 O O . THR A 1 146 ? 4.476 7.319 -16.172 1.00 87.56 146 THR A O 1
ATOM 1170 N N . GLN A 1 147 ? 3.547 7.055 -18.186 1.00 86.56 147 GLN A N 1
ATOM 1171 C CA . GLN A 1 147 ? 2.226 7.537 -17.773 1.00 86.56 147 GLN A CA 1
ATOM 1172 C C . GLN A 1 147 ? 1.557 6.551 -16.811 1.00 86.56 147 GLN A C 1
ATOM 1174 O O . GLN A 1 147 ? 0.871 6.969 -15.879 1.00 86.56 147 GLN A O 1
ATOM 1179 N N . LEU A 1 148 ? 1.792 5.251 -17.007 1.00 91.75 148 LEU A N 1
ATOM 1180 C CA . LEU A 1 148 ? 1.303 4.200 -16.122 1.00 91.75 148 LEU A CA 1
ATOM 1181 C C . LEU A 1 148 ? 1.951 4.286 -14.729 1.00 91.75 148 LEU A C 1
ATOM 1183 O O . LEU A 1 148 ? 1.246 4.186 -13.726 1.00 91.75 148 LEU A O 1
ATOM 1187 N N . ARG A 1 149 ? 3.261 4.566 -14.646 1.00 94.44 149 ARG A N 1
ATOM 1188 C CA . ARG A 1 149 ? 3.977 4.826 -13.382 1.00 94.44 149 ARG A CA 1
ATOM 1189 C C . ARG A 1 149 ? 3.456 6.069 -12.665 1.00 94.44 149 ARG A C 1
ATOM 1191 O O . ARG A 1 149 ? 3.256 6.035 -11.450 1.00 94.44 149 ARG A O 1
ATOM 1198 N N . HIS A 1 150 ? 3.160 7.140 -13.399 1.00 89.75 150 HIS A N 1
ATOM 1199 C CA . HIS A 1 150 ? 2.512 8.319 -12.824 1.00 89.75 150 HIS A CA 1
ATOM 1200 C C . HIS A 1 150 ? 1.110 8.001 -12.282 1.00 89.75 150 HIS A C 1
ATOM 1202 O O . HIS A 1 150 ? 0.791 8.381 -11.155 1.00 89.75 150 HIS A O 1
ATOM 1208 N N . LEU A 1 151 ? 0.285 7.270 -13.042 1.00 88.94 151 LEU A N 1
ATOM 1209 C CA . LEU A 1 151 ? -1.042 6.838 -12.596 1.00 88.94 151 LEU A CA 1
ATOM 1210 C C . LEU A 1 151 ? -0.953 5.975 -11.333 1.00 88.94 151 LEU A C 1
ATOM 1212 O O . LEU A 1 151 ? -1.704 6.206 -10.389 1.00 88.94 151 LEU A O 1
ATOM 1216 N N . PHE A 1 152 ? -0.009 5.037 -11.283 1.00 93.19 152 PHE A N 1
ATOM 1217 C CA . PHE A 1 152 ? 0.239 4.221 -10.099 1.00 93.19 152 PHE A CA 1
ATOM 1218 C C . PH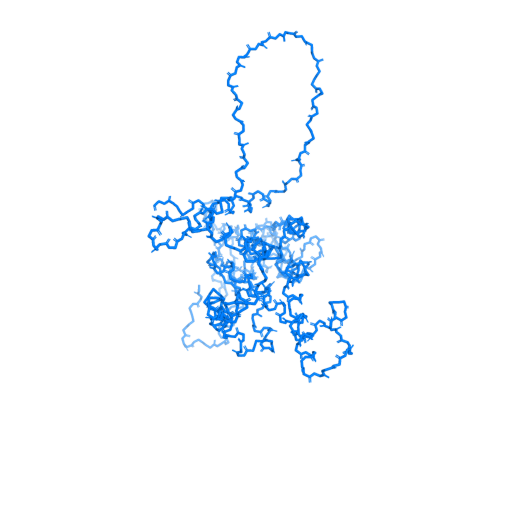E A 1 152 ? 0.547 5.089 -8.867 1.00 93.19 152 PHE A C 1
ATOM 1220 O O . PHE A 1 152 ? -0.092 4.928 -7.828 1.00 93.19 152 PHE A O 1
ATOM 1227 N N . ALA A 1 153 ? 1.436 6.082 -8.991 1.00 90.56 153 ALA A N 1
ATOM 1228 C CA . ALA A 1 153 ? 1.727 7.021 -7.904 1.00 90.56 153 ALA A CA 1
ATOM 1229 C C . ALA A 1 153 ? 0.494 7.843 -7.475 1.00 90.56 153 ALA A C 1
ATOM 1231 O O . ALA A 1 153 ? 0.286 8.076 -6.286 1.00 90.56 153 ALA A O 1
ATOM 1232 N N . VAL A 1 154 ? -0.356 8.259 -8.421 1.00 86.12 154 VAL A N 1
ATOM 1233 C CA . VAL A 1 154 ? -1.627 8.947 -8.128 1.00 86.12 154 VAL A CA 1
ATOM 1234 C C . VAL A 1 154 ? -2.569 8.035 -7.335 1.00 86.12 154 VAL A C 1
ATOM 1236 O O . VAL A 1 154 ? -3.132 8.476 -6.334 1.00 86.12 154 VAL A O 1
ATOM 1239 N N . LEU A 1 155 ? -2.715 6.767 -7.726 1.00 87.94 155 LEU A N 1
ATOM 1240 C CA . LEU A 1 155 ? -3.548 5.806 -6.997 1.00 87.94 155 LEU A CA 1
ATOM 1241 C C . LEU A 1 155 ? -3.032 5.592 -5.569 1.00 87.94 155 LEU A C 1
ATOM 1243 O O . LEU A 1 155 ? -3.822 5.651 -4.630 1.00 87.94 155 LEU A O 1
ATOM 1247 N N . LEU A 1 156 ? -1.716 5.460 -5.377 1.00 87.75 156 LEU A N 1
ATOM 1248 C CA . LEU A 1 156 ? -1.126 5.354 -4.037 1.00 87.75 156 LEU A CA 1
ATOM 1249 C C . LEU A 1 156 ? -1.481 6.544 -3.135 1.00 87.75 156 LEU A C 1
ATOM 1251 O O . LEU A 1 156 ? -1.771 6.359 -1.954 1.00 87.75 156 LEU A O 1
ATOM 1255 N N . VAL A 1 157 ? -1.459 7.765 -3.676 1.00 82.62 157 VAL A N 1
ATOM 1256 C CA . VAL A 1 157 ? -1.678 8.992 -2.893 1.00 82.62 157 VAL A CA 1
ATOM 1257 C C . VAL A 1 157 ? -3.156 9.250 -2.606 1.00 82.62 157 VAL A C 1
ATOM 1259 O O . VAL A 1 157 ? -3.491 9.707 -1.514 1.00 82.62 157 VAL A O 1
ATOM 1262 N N . TYR A 1 158 ? -4.036 9.019 -3.583 1.00 78.94 158 TYR A N 1
ATOM 1263 C CA . TYR A 1 158 ? -5.434 9.463 -3.510 1.00 78.94 158 TYR A CA 1
ATOM 1264 C C . TYR A 1 158 ? -6.443 8.342 -3.279 1.00 78.94 158 TYR A C 1
ATOM 1266 O O . TYR A 1 158 ? -7.555 8.626 -2.830 1.00 78.94 158 TYR A O 1
ATOM 1274 N N . CYS A 1 159 ? -6.089 7.102 -3.608 1.00 77.19 159 CYS A N 1
ATOM 1275 C CA . CYS A 1 159 ? -6.962 5.945 -3.432 1.00 77.19 159 CYS A CA 1
ATOM 1276 C C . CYS A 1 159 ? -6.583 5.106 -2.208 1.00 77.19 159 CYS A C 1
ATOM 1278 O O . CYS A 1 159 ? -7.418 4.316 -1.790 1.00 77.19 159 CYS A O 1
ATOM 1280 N N . ASP A 1 160 ? -5.387 5.313 -1.636 1.00 73.88 160 ASP A N 1
ATOM 1281 C CA . ASP A 1 160 ? -4.867 4.617 -0.446 1.00 73.88 160 ASP A CA 1
ATOM 1282 C C . ASP A 1 160 ? -5.139 3.100 -0.487 1.00 73.88 160 ASP A C 1
ATOM 1284 O O . ASP A 1 160 ? -5.925 2.587 0.313 1.00 73.88 160 ASP A O 1
ATOM 1288 N N . PRO A 1 161 ? -4.562 2.389 -1.478 1.00 80.31 161 PRO A N 1
ATOM 1289 C CA . PRO A 1 161 ? -4.916 1.005 -1.740 1.00 80.31 161 PRO A CA 1
ATOM 1290 C C . PRO A 1 161 ? -4.688 0.101 -0.526 1.00 80.31 161 PRO A C 1
ATOM 1292 O O . PRO A 1 161 ? -3.705 0.227 0.215 1.00 80.31 161 PRO A O 1
ATOM 1295 N N . ALA A 1 162 ? -5.593 -0.857 -0.354 1.00 76.62 162 ALA A N 1
ATOM 1296 C CA . ALA A 1 162 ? -5.549 -1.835 0.720 1.00 76.62 162 ALA A CA 1
ATOM 1297 C C . ALA A 1 162 ? -4.370 -2.818 0.595 1.00 76.62 162 ALA A C 1
ATOM 1299 O O . ALA A 1 162 ? -3.959 -3.370 1.604 1.00 76.62 162 ALA A O 1
ATOM 1300 N N . SER A 1 163 ? -3.763 -3.009 -0.568 1.00 81.81 163 SER A N 1
ATOM 1301 C CA . SER A 1 163 ? -2.598 -3.876 -0.787 1.00 81.81 163 SER A CA 1
ATOM 1302 C C . SER A 1 163 ? -1.684 -3.280 -1.871 1.00 81.81 163 SER A C 1
ATOM 1304 O O . SER A 1 163 ? -1.695 -3.723 -3.023 1.00 81.81 163 SER A O 1
ATOM 1306 N N . PRO A 1 164 ? -0.875 -2.250 -1.542 1.00 86.94 164 PRO A N 1
ATOM 1307 C CA . PRO A 1 164 ? 0.028 -1.621 -2.506 1.00 86.94 164 PRO A CA 1
ATOM 1308 C C . PRO A 1 164 ? 1.039 -2.593 -3.140 1.00 86.94 164 PRO A C 1
ATOM 1310 O O . PRO A 1 164 ? 1.383 -2.433 -4.309 1.00 86.94 164 PRO A O 1
ATOM 1313 N N . ASP A 1 165 ? 1.500 -3.594 -2.388 1.00 88.19 165 ASP A N 1
ATOM 1314 C CA . ASP A 1 165 ? 2.415 -4.657 -2.820 1.00 88.19 165 ASP A CA 1
ATOM 1315 C C . ASP A 1 165 ? 1.785 -5.569 -3.868 1.00 88.19 165 ASP A C 1
ATOM 1317 O O . ASP A 1 165 ? 2.405 -5.850 -4.894 1.00 88.19 165 ASP A O 1
ATOM 1321 N N . GLU A 1 166 ? 0.558 -6.028 -3.631 1.00 89.12 166 GLU A N 1
ATOM 1322 C CA . GLU A 1 166 ? -0.165 -6.878 -4.580 1.00 89.12 166 GLU A CA 1
ATOM 1323 C C . GLU A 1 166 ? -0.440 -6.109 -5.876 1.00 89.12 166 GLU A C 1
ATOM 1325 O O . GLU A 1 166 ? -0.190 -6.622 -6.971 1.00 89.12 166 GLU A O 1
ATOM 1330 N N . LEU A 1 167 ? -0.851 -4.841 -5.754 1.00 91.25 167 LEU A N 1
ATOM 1331 C CA . LEU A 1 167 ? -1.070 -3.950 -6.889 1.00 91.25 167 LEU A CA 1
ATOM 1332 C C . LEU A 1 167 ? 0.227 -3.712 -7.679 1.00 91.25 167 LEU A C 1
ATOM 1334 O O . LEU A 1 167 ? 0.226 -3.796 -8.908 1.00 91.25 167 LEU A O 1
ATOM 1338 N N . TRP A 1 168 ? 1.343 -3.456 -6.989 1.00 93.94 168 TRP A N 1
ATOM 1339 C CA . TRP A 1 168 ? 2.659 -3.314 -7.612 1.00 93.94 168 TRP A CA 1
ATOM 1340 C C . TRP A 1 168 ? 3.049 -4.582 -8.363 1.00 93.94 168 TRP A C 1
ATOM 1342 O O . TRP A 1 168 ? 3.323 -4.516 -9.556 1.00 93.94 168 TRP A O 1
ATOM 1352 N N . ASN A 1 169 ? 3.037 -5.739 -7.702 1.00 93.44 169 ASN A N 1
ATOM 1353 C CA . ASN A 1 169 ? 3.485 -7.000 -8.290 1.00 93.44 169 ASN A CA 1
ATOM 1354 C C . ASN A 1 169 ? 2.643 -7.412 -9.505 1.00 93.44 169 ASN A C 1
ATOM 1356 O O . ASN A 1 169 ? 3.197 -7.888 -10.496 1.00 93.44 169 ASN A O 1
ATOM 1360 N N . ALA A 1 170 ? 1.327 -7.186 -9.457 1.00 94.81 170 ALA A N 1
ATOM 1361 C CA . ALA A 1 170 ? 0.424 -7.498 -10.560 1.00 94.81 170 ALA A CA 1
ATOM 1362 C C . ALA A 1 170 ? 0.701 -6.650 -11.814 1.00 94.81 170 ALA A C 1
ATOM 1364 O O . ALA A 1 170 ? 0.637 -7.164 -12.931 1.00 94.81 170 ALA A O 1
ATOM 1365 N N . HIS A 1 171 ? 1.030 -5.365 -11.640 1.00 95.44 171 HIS A N 1
ATOM 1366 C CA . HIS A 1 171 ? 1.197 -4.415 -12.751 1.00 95.44 171 HIS A CA 1
ATOM 1367 C C . HIS A 1 171 ? 2.658 -4.096 -13.091 1.00 95.44 171 HIS A C 1
ATOM 1369 O O . HIS A 1 171 ? 2.931 -3.468 -14.116 1.00 95.44 171 HIS A O 1
ATOM 1375 N N . LEU A 1 172 ? 3.616 -4.574 -12.292 1.00 95.19 172 LEU A N 1
ATOM 1376 C CA . LEU A 1 172 ? 5.054 -4.373 -12.479 1.00 95.19 172 LEU A CA 1
ATOM 1377 C C . LEU A 1 172 ? 5.544 -4.702 -13.899 1.00 95.19 172 LEU A C 1
ATOM 1379 O O . LEU A 1 172 ? 6.337 -3.915 -14.418 1.00 95.19 172 LEU A O 1
ATOM 1383 N N . PRO A 1 173 ? 5.106 -5.794 -14.566 1.00 94.62 173 PRO A N 1
ATOM 1384 C CA . PRO A 1 173 ? 5.534 -6.082 -15.933 1.00 94.62 173 PRO A CA 1
ATOM 1385 C C . PRO A 1 173 ? 5.257 -4.938 -16.916 1.00 94.62 173 PRO A C 1
ATOM 1387 O O . PRO A 1 173 ? 6.125 -4.627 -17.725 1.00 94.62 173 PRO A O 1
ATOM 1390 N N . ALA A 1 174 ? 4.097 -4.282 -16.805 1.00 94.69 174 ALA A N 1
ATOM 1391 C CA . ALA A 1 174 ? 3.734 -3.144 -17.646 1.00 94.69 174 ALA A CA 1
ATOM 1392 C C . ALA A 1 174 ? 4.445 -1.853 -17.205 1.00 94.69 174 ALA A C 1
ATOM 1394 O O . ALA A 1 174 ? 4.880 -1.062 -18.036 1.00 94.69 174 ALA A O 1
ATOM 1395 N N . LEU A 1 175 ? 4.617 -1.651 -15.893 1.00 95.38 175 LEU A N 1
ATOM 1396 C CA . LEU A 1 175 ? 5.279 -0.462 -15.343 1.00 95.38 175 LEU A CA 1
ATOM 1397 C C . LEU A 1 175 ? 6.760 -0.358 -15.728 1.00 95.38 175 LEU A C 1
ATOM 1399 O O . LEU A 1 175 ? 7.271 0.753 -15.860 1.00 95.38 175 LEU A O 1
ATOM 1403 N N . ARG A 1 176 ? 7.454 -1.494 -15.867 1.00 93.94 176 ARG A N 1
ATOM 1404 C CA . ARG A 1 176 ? 8.903 -1.554 -16.129 1.00 93.94 176 ARG A CA 1
ATOM 1405 C C . ARG A 1 176 ? 9.273 -1.828 -17.583 1.00 93.94 176 ARG A C 1
ATOM 1407 O O . ARG A 1 176 ? 10.453 -1.998 -17.865 1.00 93.94 176 ARG A O 1
ATOM 1414 N N . GLU A 1 177 ? 8.291 -1.984 -18.467 1.00 92.94 177 GLU A N 1
ATOM 1415 C CA . GLU A 1 177 ? 8.491 -2.506 -19.825 1.00 92.94 177 GLU A CA 1
ATOM 1416 C C . GLU A 1 177 ? 9.567 -1.729 -20.604 1.00 92.94 177 GLU A C 1
ATOM 1418 O O . GLU A 1 177 ? 10.465 -2.327 -21.197 1.00 92.94 177 GLU A O 1
ATOM 1423 N N . ASP A 1 178 ? 9.497 -0.397 -20.564 1.00 88.94 178 ASP A N 1
ATOM 1424 C CA . ASP A 1 178 ? 10.449 0.507 -21.207 1.00 88.94 178 ASP A CA 1
ATOM 1425 C C . ASP A 1 178 ? 11.855 0.373 -20.614 1.00 88.94 178 ASP A C 1
ATOM 1427 O O . ASP A 1 178 ? 12.797 0.095 -21.349 1.00 88.94 178 ASP A O 1
ATOM 1431 N N . PHE A 1 179 ? 11.991 0.462 -19.290 1.00 90.00 179 PHE A N 1
ATOM 1432 C CA . PHE A 1 179 ? 13.285 0.326 -18.628 1.00 90.00 179 PHE A CA 1
ATOM 1433 C C . PHE A 1 179 ? 13.896 -1.056 -18.832 1.00 90.00 179 PHE A C 1
ATOM 1435 O O . PHE A 1 179 ? 15.098 -1.169 -19.030 1.00 90.00 179 PHE A O 1
ATOM 1442 N N . LEU A 1 180 ? 13.094 -2.121 -18.822 1.00 91.00 180 LEU A N 1
ATOM 1443 C CA . LEU A 1 180 ? 13.605 -3.460 -19.090 1.00 91.00 180 LEU A CA 1
ATOM 1444 C C . LEU A 1 180 ? 14.173 -3.563 -20.505 1.00 91.00 180 LEU A C 1
ATOM 1446 O O . LEU A 1 180 ? 15.248 -4.130 -20.690 1.00 91.00 180 LEU A O 1
ATOM 1450 N N . ARG A 1 181 ? 13.449 -3.031 -21.492 1.00 88.69 181 ARG A N 1
ATOM 1451 C CA . ARG A 1 181 ? 13.893 -3.018 -22.886 1.00 88.69 181 ARG A CA 1
ATOM 1452 C C . ARG A 1 181 ? 15.200 -2.242 -23.035 1.00 88.69 181 ARG A C 1
ATOM 1454 O O . ARG A 1 181 ? 16.129 -2.769 -23.644 1.00 88.69 181 ARG A O 1
ATOM 1461 N N . ASP A 1 182 ? 15.282 -1.057 -22.440 1.00 84.44 182 ASP A N 1
ATOM 1462 C CA . ASP A 1 182 ? 16.464 -0.196 -22.516 1.00 84.44 182 ASP A CA 1
ATOM 1463 C C . ASP A 1 182 ? 17.683 -0.864 -21.851 1.00 84.44 182 ASP A C 1
ATOM 1465 O O . ASP A 1 182 ? 18.766 -0.910 -22.431 1.00 84.44 182 ASP A O 1
ATOM 1469 N N . GLU A 1 183 ? 17.512 -1.473 -20.673 1.00 86.25 183 GLU A N 1
ATOM 1470 C CA . GLU A 1 183 ? 18.597 -2.173 -19.970 1.00 86.25 183 GLU A CA 1
ATOM 1471 C C . GLU A 1 183 ? 19.095 -3.406 -20.739 1.00 86.25 183 GLU A C 1
ATOM 1473 O O . GLU A 1 183 ? 20.300 -3.672 -20.787 1.00 86.25 183 GLU A O 1
ATOM 1478 N N . ILE A 1 184 ? 18.185 -4.152 -21.374 1.00 87.06 184 ILE A N 1
ATOM 1479 C CA . ILE A 1 184 ? 18.540 -5.270 -22.253 1.00 87.06 184 ILE A CA 1
ATOM 1480 C C . ILE A 1 184 ? 19.339 -4.762 -23.460 1.00 87.06 184 ILE A C 1
ATOM 1482 O O . ILE A 1 184 ? 20.354 -5.360 -23.827 1.00 87.06 184 ILE A O 1
ATOM 1486 N N . GLU A 1 185 ? 18.910 -3.664 -24.083 1.00 84.44 185 GLU A N 1
ATOM 1487 C CA . GLU A 1 185 ? 19.603 -3.074 -25.226 1.00 84.44 185 GLU A CA 1
ATOM 1488 C C . GLU A 1 185 ? 21.015 -2.608 -24.851 1.00 84.44 185 GLU A C 1
ATOM 1490 O O . GLU A 1 185 ? 21.979 -2.996 -25.517 1.00 84.44 185 GLU A O 1
ATOM 1495 N N . ILE A 1 186 ? 21.156 -1.873 -23.744 1.00 81.69 186 ILE A N 1
ATOM 1496 C CA . ILE A 1 186 ? 22.447 -1.408 -23.219 1.00 81.69 186 ILE A CA 1
ATOM 1497 C C . ILE A 1 186 ? 23.381 -2.593 -22.959 1.00 81.69 186 ILE A C 1
ATOM 1499 O O . ILE A 1 186 ? 24.520 -2.597 -23.433 1.00 81.69 186 ILE A O 1
ATOM 1503 N N . HIS A 1 187 ? 22.896 -3.623 -22.263 1.00 83.25 187 HIS A N 1
ATOM 1504 C CA . HIS A 1 187 ? 23.677 -4.825 -21.982 1.00 83.25 187 HIS A CA 1
ATOM 1505 C C . HIS A 1 187 ? 24.147 -5.510 -23.275 1.00 83.25 187 HIS A C 1
ATOM 1507 O O . HIS A 1 187 ? 25.314 -5.884 -23.412 1.00 83.25 187 HIS A O 1
ATOM 1513 N N . ASN A 1 188 ? 23.255 -5.650 -24.256 1.00 84.19 188 ASN A N 1
ATOM 1514 C CA . ASN A 1 188 ? 23.568 -6.291 -25.529 1.00 84.19 188 ASN A CA 1
ATOM 1515 C C . ASN A 1 188 ? 24.566 -5.480 -26.370 1.00 84.19 188 ASN A C 1
ATOM 1517 O O . ASN A 1 188 ? 25.422 -6.066 -27.035 1.00 84.19 188 ASN A O 1
ATOM 1521 N N . LEU A 1 189 ? 24.489 -4.147 -26.346 1.00 82.75 189 LEU A N 1
ATOM 1522 C CA . LEU A 1 189 ? 25.460 -3.273 -27.010 1.00 82.75 189 LEU A CA 1
ATOM 1523 C C . LEU A 1 189 ? 26.850 -3.391 -26.375 1.00 82.75 189 LEU A C 1
ATOM 1525 O O . LEU A 1 189 ? 27.835 -3.546 -27.098 1.00 82.75 189 LEU A O 1
ATOM 1529 N N . GLN A 1 190 ? 26.928 -3.395 -25.042 1.00 80.00 190 GLN A N 1
ATOM 1530 C CA . GLN A 1 190 ? 28.183 -3.583 -24.305 1.00 80.00 190 GLN A CA 1
ATOM 1531 C C . GLN A 1 190 ? 28.809 -4.951 -24.600 1.00 80.00 190 GLN A C 1
ATOM 1533 O O . GLN A 1 190 ? 29.979 -5.032 -24.970 1.00 80.00 190 GLN A O 1
ATOM 1538 N N . ALA A 1 191 ? 28.012 -6.022 -24.549 1.00 78.50 191 ALA A N 1
ATOM 1539 C CA . ALA A 1 191 ? 28.482 -7.373 -24.844 1.00 78.50 191 ALA A CA 1
ATOM 1540 C C . ALA A 1 191 ? 29.054 -7.499 -26.269 1.00 78.50 191 ALA A C 1
ATOM 1542 O O . ALA A 1 191 ? 30.090 -8.139 -26.470 1.00 78.50 191 ALA A O 1
ATOM 1543 N N . ARG A 1 192 ? 28.421 -6.850 -27.257 1.00 79.31 192 ARG A N 1
ATOM 1544 C CA . ARG A 1 192 ? 28.916 -6.805 -28.644 1.00 79.31 192 ARG A CA 1
ATOM 1545 C C . ARG A 1 192 ? 30.238 -6.049 -28.760 1.00 79.31 192 ARG A C 1
ATOM 1547 O O . ARG A 1 192 ? 31.122 -6.512 -29.477 1.00 79.31 192 ARG A O 1
ATOM 1554 N N . ALA A 1 193 ? 30.370 -4.919 -28.066 1.00 79.56 193 ALA A N 1
ATOM 1555 C CA . ALA A 1 193 ? 31.576 -4.096 -28.092 1.00 79.56 193 ALA A CA 1
ATOM 1556 C C . ALA A 1 193 ? 32.781 -4.794 -27.438 1.00 79.56 193 ALA A C 1
ATOM 1558 O O . ALA A 1 193 ? 33.893 -4.703 -27.950 1.00 79.56 193 ALA A O 1
ATOM 1559 N N . GLU A 1 194 ? 32.565 -5.512 -26.334 1.00 77.06 194 GLU A N 1
ATOM 1560 C CA . GLU A 1 194 ? 33.640 -6.159 -25.572 1.00 77.06 194 GLU A CA 1
ATOM 1561 C C . GLU A 1 194 ? 34.064 -7.514 -26.145 1.00 77.06 194 GLU A C 1
ATOM 1563 O O . GLU A 1 194 ? 35.251 -7.843 -26.140 1.00 77.06 194 GLU A O 1
ATOM 1568 N N . LYS A 1 195 ? 33.105 -8.331 -26.603 1.00 68.50 195 LYS A N 1
ATOM 1569 C CA . LYS A 1 195 ? 33.359 -9.744 -26.930 1.00 68.50 195 LYS A CA 1
ATOM 1570 C C . LYS A 1 195 ? 33.320 -10.064 -28.419 1.00 68.50 195 LYS A C 1
ATOM 1572 O O . LYS A 1 195 ? 33.714 -11.165 -28.781 1.00 68.50 195 LYS A O 1
ATOM 1577 N N . GLY A 1 196 ? 32.859 -9.152 -29.281 1.00 65.69 196 GLY A N 1
ATOM 1578 C CA . GLY A 1 196 ? 32.855 -9.339 -30.739 1.00 65.69 196 GLY A CA 1
ATOM 1579 C C . GLY A 1 196 ? 32.083 -10.569 -31.251 1.00 65.69 196 GLY A C 1
ATOM 1580 O O . GLY A 1 196 ? 32.272 -10.963 -32.400 1.00 65.69 196 GLY A O 1
ATOM 1581 N N . ILE A 1 197 ? 31.239 -11.197 -30.422 1.00 60.31 197 ILE A N 1
ATOM 1582 C CA . ILE A 1 197 ? 30.578 -12.481 -30.705 1.00 60.31 197 ILE A CA 1
ATOM 1583 C C . ILE A 1 197 ? 29.045 -12.335 -30.679 1.00 60.31 197 ILE A C 1
ATOM 1585 O O . ILE A 1 197 ? 28.478 -11.560 -29.913 1.00 60.31 197 ILE A O 1
ATOM 1589 N N . SER A 1 198 ? 28.396 -13.130 -31.539 1.00 57.03 198 SER A N 1
ATOM 1590 C CA . SER A 1 198 ? 26.949 -13.301 -31.759 1.00 57.03 198 SER A CA 1
ATOM 1591 C C . SER A 1 198 ? 26.278 -14.326 -30.815 1.00 57.03 198 SER A C 1
ATOM 1593 O O . SER A 1 198 ? 25.181 -14.803 -31.110 1.00 57.03 198 SER A O 1
ATOM 1595 N N . GLU A 1 199 ? 26.910 -14.718 -29.709 1.00 52.72 199 GLU A N 1
ATOM 1596 C CA . GLU A 1 199 ? 26.372 -15.735 -28.797 1.00 52.72 199 GLU A CA 1
ATOM 1597 C C . GLU A 1 199 ? 25.606 -15.087 -27.644 1.00 52.72 199 GLU A C 1
ATOM 1599 O O . GLU A 1 199 ? 26.167 -14.399 -26.796 1.00 52.72 199 GLU A O 1
ATOM 1604 N N . VAL A 1 200 ? 24.299 -15.361 -27.679 1.00 62.75 200 VAL A N 1
ATOM 1605 C CA . VAL A 1 200 ? 23.242 -15.061 -26.707 1.00 62.75 200 VAL A CA 1
ATOM 1606 C C . VAL A 1 200 ? 23.089 -13.573 -26.382 1.00 62.75 200 VAL A C 1
ATOM 1608 O O . VAL A 1 200 ? 23.483 -13.075 -25.330 1.00 62.75 200 VAL A O 1
ATOM 1611 N N . ILE A 1 201 ? 22.427 -12.878 -27.312 1.00 64.19 201 ILE A N 1
ATOM 1612 C CA . ILE A 1 201 ? 21.710 -11.628 -27.040 1.00 64.19 201 ILE A CA 1
ATOM 1613 C C . ILE A 1 201 ? 20.717 -11.928 -25.915 1.00 64.19 201 ILE A C 1
ATOM 1615 O O . ILE A 1 201 ? 19.908 -12.845 -26.040 1.00 64.19 201 ILE A O 1
ATOM 1619 N N . MET A 1 202 ? 20.802 -11.177 -24.821 1.00 71.88 202 MET A N 1
ATOM 1620 C CA . MET A 1 202 ? 19.852 -11.282 -23.724 1.00 71.88 202 MET A CA 1
ATOM 1621 C C . MET A 1 202 ? 18.477 -10.889 -24.270 1.00 71.88 202 MET A C 1
ATOM 1623 O O . MET A 1 202 ? 18.331 -9.801 -24.833 1.00 71.88 202 MET A O 1
ATOM 1627 N N . ASP A 1 203 ? 17.499 -11.782 -24.161 1.00 76.25 203 ASP A N 1
ATOM 1628 C CA . ASP A 1 203 ? 16.114 -11.502 -24.518 1.00 76.25 203 ASP A CA 1
ATOM 1629 C C . ASP A 1 203 ? 15.261 -11.385 -23.245 1.00 76.25 203 ASP A C 1
ATOM 1631 O O . ASP A 1 203 ? 15.643 -11.845 -22.165 1.00 76.25 203 ASP A O 1
ATOM 1635 N N . ALA A 1 204 ? 14.114 -10.714 -23.348 1.00 74.56 204 ALA A N 1
ATOM 1636 C CA . ALA A 1 204 ? 13.246 -10.495 -22.194 1.00 74.56 204 ALA A CA 1
ATOM 1637 C C . ALA A 1 204 ? 12.584 -11.790 -21.678 1.00 74.56 204 ALA A C 1
ATOM 1639 O O . ALA A 1 204 ? 12.157 -11.827 -20.526 1.00 74.56 204 ALA A O 1
ATOM 1640 N N . ALA A 1 205 ? 12.488 -12.834 -22.508 1.00 75.25 205 ALA A N 1
ATOM 1641 C CA . ALA A 1 205 ? 11.826 -14.100 -22.196 1.00 75.25 205 ALA A CA 1
ATOM 1642 C C . ALA A 1 205 ? 12.756 -15.112 -21.498 1.00 75.25 205 ALA A C 1
ATOM 1644 O O . ALA A 1 205 ? 12.282 -15.983 -20.772 1.00 75.25 205 ALA A O 1
ATOM 1645 N N . SER A 1 206 ? 14.069 -14.989 -21.686 1.00 76.56 206 SER A N 1
ATOM 1646 C CA . SER A 1 206 ? 15.122 -15.830 -21.120 1.00 76.56 206 SER A CA 1
ATOM 1647 C C . SER A 1 206 ? 15.825 -15.167 -19.932 1.00 76.56 206 SER A C 1
ATOM 1649 O O . SER A 1 206 ? 16.835 -15.679 -19.446 1.00 76.56 206 SER A O 1
ATOM 1651 N N . LEU A 1 207 ? 15.359 -13.988 -19.511 1.00 80.75 207 LEU A N 1
ATOM 1652 C CA . LEU A 1 207 ? 16.006 -13.192 -18.481 1.00 80.75 207 LEU A CA 1
ATOM 1653 C C . LEU A 1 207 ? 15.711 -13.750 -17.087 1.00 80.75 207 LEU A C 1
ATOM 1655 O O . LEU A 1 207 ? 14.564 -13.785 -16.648 1.00 80.75 207 LEU A O 1
ATOM 1659 N N . ASP A 1 208 ? 16.768 -14.132 -16.371 1.00 81.62 208 ASP A N 1
ATOM 1660 C CA . ASP A 1 208 ? 16.661 -14.515 -14.966 1.00 81.62 208 ASP A CA 1
ATOM 1661 C C . ASP A 1 208 ? 16.198 -13.326 -14.107 1.00 81.62 208 ASP A C 1
ATOM 1663 O O . ASP A 1 208 ? 16.721 -12.213 -14.221 1.00 81.62 208 ASP A O 1
ATOM 1667 N N . THR A 1 209 ? 15.248 -13.567 -13.203 1.00 81.81 209 THR A N 1
ATOM 1668 C CA . THR A 1 209 ? 14.686 -12.545 -12.306 1.00 81.81 209 THR A CA 1
ATOM 1669 C C . THR A 1 209 ? 15.716 -11.977 -11.328 1.00 81.81 209 THR A C 1
ATOM 1671 O O . THR A 1 209 ? 15.543 -10.863 -10.836 1.00 81.81 209 THR A O 1
ATOM 1674 N N . ASN A 1 210 ? 16.806 -12.708 -11.064 1.00 82.56 210 ASN A N 1
ATOM 1675 C CA . ASN A 1 210 ? 17.923 -12.227 -10.250 1.00 82.56 210 ASN A CA 1
ATOM 1676 C C . ASN A 1 210 ? 19.047 -11.579 -11.071 1.00 82.56 210 ASN A C 1
ATOM 1678 O O . ASN A 1 210 ? 20.020 -11.095 -10.491 1.00 82.56 210 ASN A O 1
ATOM 1682 N N . SER A 1 211 ? 18.920 -11.508 -12.399 1.00 85.50 211 SER A N 1
ATOM 1683 C CA . SER A 1 211 ? 19.883 -10.801 -13.241 1.00 85.50 211 SER A CA 1
ATOM 1684 C C . SER A 1 211 ? 19.968 -9.324 -12.852 1.00 85.50 211 SER A C 1
ATOM 1686 O O . SER A 1 211 ? 18.948 -8.669 -12.613 1.00 85.50 211 SER A O 1
ATOM 1688 N N . ARG A 1 212 ?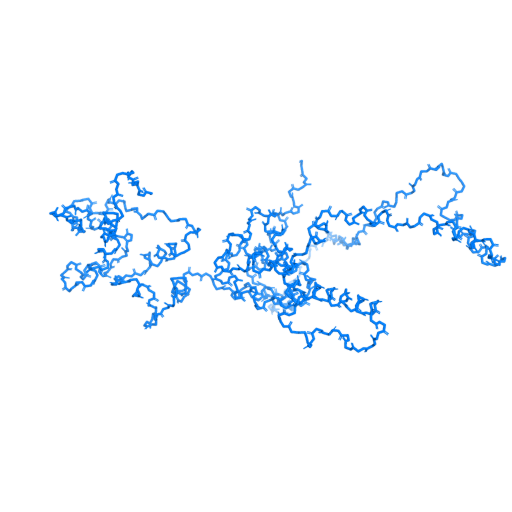 21.187 -8.766 -12.869 1.00 84.88 212 ARG A N 1
ATOM 1689 C CA . ARG A 1 212 ? 21.427 -7.332 -12.639 1.00 84.88 212 ARG A CA 1
ATOM 1690 C C . ARG A 1 212 ? 20.563 -6.462 -13.557 1.00 84.88 212 ARG A C 1
ATOM 1692 O O . ARG A 1 212 ? 20.018 -5.475 -13.087 1.00 84.88 212 ARG A O 1
ATOM 1699 N N . VAL A 1 213 ? 20.380 -6.856 -14.819 1.00 85.62 213 VAL A N 1
ATOM 1700 C CA . VAL A 1 213 ? 19.534 -6.150 -15.805 1.00 85.62 213 VAL A CA 1
ATOM 1701 C C . VAL A 1 213 ? 18.076 -6.090 -15.336 1.00 85.62 213 VAL A C 1
ATOM 1703 O O . VAL A 1 213 ? 17.464 -5.024 -15.304 1.00 85.62 213 VAL A O 1
ATOM 1706 N N . TYR A 1 214 ? 17.529 -7.228 -14.898 1.00 88.94 214 TYR A N 1
ATOM 1707 C CA . TYR A 1 214 ? 16.149 -7.322 -14.422 1.00 88.94 214 TYR A CA 1
ATOM 1708 C C . TYR A 1 214 ? 15.932 -6.499 -13.148 1.00 88.94 214 TYR A C 1
ATOM 1710 O O . TYR A 1 214 ? 14.992 -5.707 -13.054 1.00 88.94 214 TYR A O 1
ATOM 1718 N N . ARG A 1 215 ? 16.832 -6.661 -12.171 1.00 89.88 215 ARG A N 1
ATOM 1719 C CA . ARG A 1 215 ? 16.784 -5.951 -10.889 1.00 89.88 215 ARG A CA 1
ATOM 1720 C C . ARG A 1 215 ? 16.955 -4.442 -11.074 1.00 89.88 215 ARG A C 1
ATOM 1722 O O . ARG A 1 215 ? 16.230 -3.675 -10.444 1.00 89.88 215 ARG A O 1
ATOM 1729 N N . ARG A 1 216 ? 17.834 -4.009 -11.986 1.00 87.69 216 ARG A N 1
ATOM 1730 C CA . ARG A 1 216 ? 18.041 -2.588 -12.289 1.00 87.69 216 ARG A CA 1
ATOM 1731 C C . ARG A 1 216 ? 16.821 -1.956 -12.967 1.00 87.69 216 ARG A C 1
ATOM 1733 O O . ARG A 1 216 ? 16.437 -0.854 -12.588 1.00 87.69 216 ARG A O 1
ATOM 1740 N N . ALA A 1 217 ? 16.132 -2.670 -13.859 1.00 90.69 217 ALA A N 1
ATOM 1741 C CA . ALA A 1 217 ? 14.870 -2.192 -14.432 1.00 90.69 217 ALA A CA 1
ATOM 1742 C C . ALA A 1 217 ? 13.786 -1.957 -13.359 1.00 90.69 217 ALA A C 1
ATOM 1744 O O . ALA A 1 217 ? 13.069 -0.954 -13.407 1.00 90.69 217 ALA A O 1
ATOM 1745 N N . ILE A 1 218 ? 13.681 -2.838 -12.355 1.00 92.31 218 ILE A N 1
ATOM 1746 C CA . ILE A 1 218 ? 12.753 -2.629 -11.229 1.00 92.31 218 ILE A CA 1
ATOM 1747 C C . ILE A 1 218 ? 13.175 -1.419 -10.394 1.00 92.31 218 ILE A C 1
ATOM 1749 O O . ILE A 1 218 ? 12.330 -0.588 -10.065 1.00 92.31 218 ILE A O 1
ATOM 1753 N N . TYR A 1 219 ? 14.468 -1.283 -10.096 1.00 90.88 219 TYR A N 1
ATOM 1754 C CA . TYR A 1 219 ? 14.996 -0.127 -9.372 1.00 90.88 219 TYR A CA 1
ATOM 1755 C C . TYR A 1 219 ? 14.661 1.199 -10.075 1.00 90.88 219 TYR A C 1
ATOM 1757 O O . TYR A 1 219 ? 14.146 2.113 -9.434 1.00 90.88 219 TYR A O 1
ATOM 1765 N N . LEU A 1 220 ? 14.870 1.295 -11.394 1.00 89.62 220 LEU A N 1
ATOM 1766 C CA . LEU A 1 220 ? 14.512 2.485 -12.175 1.00 89.62 220 LEU A CA 1
ATOM 1767 C C . LEU A 1 220 ? 13.005 2.769 -12.139 1.00 89.62 220 LEU A C 1
ATOM 1769 O O . LEU A 1 220 ? 12.590 3.913 -11.959 1.00 89.62 220 LEU A O 1
ATOM 1773 N N . THR A 1 221 ? 12.185 1.723 -12.249 1.00 93.12 221 THR A N 1
ATOM 1774 C CA . THR A 1 221 ? 10.719 1.821 -12.146 1.00 93.12 221 THR A CA 1
ATOM 1775 C C . THR A 1 221 ? 10.310 2.402 -10.793 1.00 93.12 221 THR A C 1
ATOM 1777 O O . THR A 1 221 ? 9.510 3.335 -10.726 1.00 93.12 221 THR A O 1
ATOM 1780 N N . LEU A 1 222 ? 10.890 1.879 -9.710 1.00 92.44 222 LEU A N 1
ATOM 1781 C CA . LEU A 1 222 ? 10.648 2.329 -8.341 1.00 92.44 222 LEU A CA 1
ATOM 1782 C C . LEU A 1 222 ? 11.113 3.775 -8.133 1.00 92.44 222 LEU A C 1
ATOM 1784 O O . LEU A 1 222 ? 10.426 4.563 -7.482 1.00 92.44 222 LEU A O 1
ATOM 1788 N N . HIS A 1 223 ? 12.253 4.140 -8.718 1.00 88.38 223 HIS A N 1
ATOM 1789 C CA . HIS A 1 223 ? 12.786 5.496 -8.676 1.00 88.38 223 HIS A CA 1
ATOM 1790 C C . HIS A 1 223 ? 11.857 6.496 -9.377 1.00 88.38 223 HIS A C 1
ATOM 1792 O O . HIS A 1 223 ? 11.555 7.548 -8.811 1.00 88.38 223 HIS A O 1
ATOM 1798 N N . ASP A 1 224 ? 11.361 6.1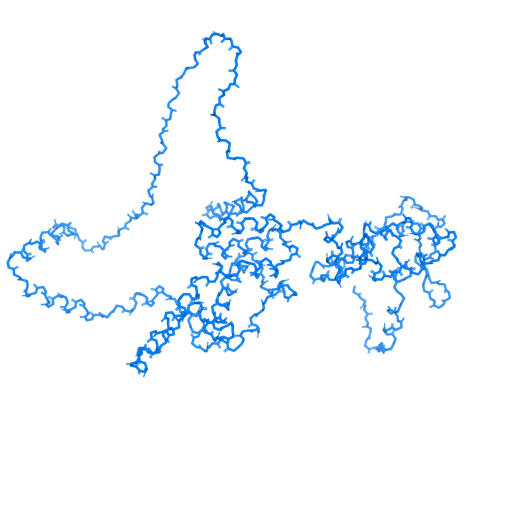65 -10.571 1.00 89.50 224 ASP A N 1
ATOM 1799 C CA . ASP A 1 224 ? 10.446 7.026 -11.327 1.00 89.50 224 ASP A CA 1
ATOM 1800 C C . ASP A 1 224 ? 9.111 7.209 -10.585 1.00 89.50 224 ASP A C 1
ATOM 1802 O O . ASP A 1 224 ? 8.641 8.333 -10.399 1.00 89.50 224 ASP A O 1
ATOM 1806 N N . VAL A 1 225 ? 8.558 6.131 -10.019 1.00 91.88 225 VAL A N 1
ATOM 1807 C CA . VAL A 1 225 ? 7.370 6.207 -9.152 1.00 91.88 225 VAL A CA 1
ATOM 1808 C C . VAL A 1 225 ? 7.626 7.071 -7.917 1.00 91.88 225 VAL A C 1
ATOM 1810 O O . VAL A 1 225 ? 6.802 7.925 -7.587 1.00 91.88 225 VAL A O 1
ATOM 1813 N N . ASN A 1 226 ? 8.774 6.919 -7.253 1.00 90.94 226 ASN A N 1
ATOM 1814 C CA . ASN A 1 226 ? 9.124 7.765 -6.114 1.00 90.94 226 ASN A CA 1
ATOM 1815 C C . ASN A 1 226 ? 9.259 9.244 -6.514 1.00 90.94 226 ASN A C 1
ATOM 1817 O O . ASN A 1 226 ? 8.855 10.110 -5.742 1.00 90.94 226 ASN A O 1
ATOM 1821 N N . SER A 1 227 ? 9.754 9.554 -7.716 1.00 87.25 227 SER A N 1
ATOM 1822 C CA . SER A 1 227 ? 9.806 10.935 -8.215 1.00 87.25 227 SER A CA 1
ATOM 1823 C C . SER A 1 227 ? 8.405 11.564 -8.283 1.00 87.25 227 SER A C 1
ATOM 1825 O O . SER A 1 227 ? 8.189 12.689 -7.819 1.00 87.25 227 SER A O 1
ATOM 1827 N N . HIS A 1 228 ? 7.414 10.794 -8.743 1.00 86.88 228 HIS A N 1
ATOM 1828 C CA . HIS A 1 228 ? 6.018 11.214 -8.763 1.00 86.88 228 HIS A CA 1
ATOM 1829 C C . HIS A 1 228 ? 5.430 11.342 -7.353 1.00 86.88 228 HIS A C 1
ATOM 1831 O O . HIS A 1 228 ? 4.737 12.324 -7.083 1.00 86.88 228 HIS A O 1
ATOM 1837 N N . LEU A 1 229 ? 5.741 10.429 -6.428 1.00 85.44 229 LEU A N 1
ATOM 1838 C CA . LEU A 1 229 ? 5.311 10.534 -5.027 1.00 85.44 229 LEU A CA 1
ATOM 1839 C C . LEU A 1 229 ? 5.858 11.801 -4.355 1.00 85.44 229 LEU A C 1
ATOM 1841 O O . LEU A 1 229 ? 5.098 12.547 -3.731 1.00 85.44 229 LEU A O 1
ATOM 1845 N N . VAL A 1 230 ? 7.148 12.093 -4.544 1.00 85.44 230 VAL A N 1
ATOM 1846 C CA . VAL A 1 230 ? 7.800 13.301 -4.015 1.00 85.44 230 VAL A CA 1
ATOM 1847 C C . VAL A 1 230 ? 7.145 14.562 -4.570 1.00 85.44 230 VAL A C 1
ATOM 1849 O O . VAL A 1 230 ? 6.873 15.490 -3.807 1.00 85.44 230 VAL A O 1
ATOM 1852 N N . SER A 1 231 ? 6.781 14.578 -5.858 1.00 78.88 231 SER A N 1
ATOM 1853 C CA . SER A 1 231 ? 6.045 15.702 -6.462 1.00 78.88 231 SER A CA 1
ATOM 1854 C C . SER A 1 231 ? 4.681 15.973 -5.803 1.00 78.88 231 SER A C 1
ATOM 1856 O O . SER A 1 231 ? 4.162 17.086 -5.877 1.00 78.88 231 SER A O 1
ATOM 1858 N N . LYS A 1 232 ? 4.104 14.972 -5.124 1.00 78.44 232 LYS A N 1
ATOM 1859 C CA . LYS A 1 232 ? 2.842 15.061 -4.372 1.00 78.44 232 LYS A CA 1
ATOM 1860 C C . LYS A 1 232 ? 3.050 15.188 -2.857 1.00 78.44 232 LYS A C 1
ATOM 1862 O O . LYS A 1 232 ? 2.090 15.073 -2.100 1.00 78.44 232 LYS A O 1
ATOM 1867 N N . GLY A 1 233 ? 4.280 15.447 -2.405 1.00 78.75 233 GLY A N 1
ATOM 1868 C CA . GLY A 1 233 ? 4.617 15.629 -0.989 1.00 78.75 233 GLY A CA 1
ATOM 1869 C C . GLY A 1 233 ? 4.661 14.331 -0.176 1.00 78.75 233 GLY A C 1
ATOM 1870 O O . GLY A 1 233 ? 4.595 14.375 1.052 1.00 78.75 233 GLY A O 1
ATOM 1871 N N . GLN A 1 234 ? 4.754 13.182 -0.845 1.00 82.38 234 GLN A N 1
ATOM 1872 C CA . GLN A 1 234 ? 4.887 11.861 -0.236 1.00 82.38 234 GLN A CA 1
ATOM 1873 C C . GLN A 1 234 ? 6.306 11.311 -0.421 1.00 82.38 234 GLN A C 1
ATOM 1875 O O . GLN A 1 234 ? 7.093 11.832 -1.206 1.00 82.38 234 GLN A O 1
ATOM 1880 N N . THR A 1 235 ? 6.655 10.252 0.307 1.00 83.81 235 THR A N 1
ATOM 1881 C CA . THR A 1 235 ? 7.924 9.537 0.125 1.00 83.81 235 THR A CA 1
ATOM 1882 C C . THR A 1 235 ? 7.662 8.043 0.037 1.00 83.81 235 THR A C 1
ATOM 1884 O O . THR A 1 235 ? 6.700 7.545 0.620 1.00 83.81 235 THR A O 1
ATOM 1887 N N . LEU A 1 236 ? 8.535 7.305 -0.652 1.00 82.44 236 LEU A N 1
ATOM 1888 C CA . LEU A 1 236 ? 8.442 5.843 -0.716 1.00 82.44 236 LEU A CA 1
ATOM 1889 C C . LEU A 1 236 ? 8.438 5.184 0.678 1.00 82.44 236 LEU A C 1
ATOM 1891 O O . LEU A 1 236 ? 7.757 4.183 0.890 1.00 82.44 236 LEU A O 1
ATOM 1895 N N . HIS A 1 237 ? 9.117 5.797 1.654 1.00 77.44 237 HIS A N 1
ATOM 1896 C CA . HIS A 1 237 ? 9.130 5.335 3.044 1.00 77.44 237 HIS A CA 1
ATOM 1897 C C . HIS A 1 237 ? 7.734 5.371 3.694 1.00 77.44 237 HIS A C 1
ATOM 1899 O O . HIS A 1 237 ? 7.499 4.658 4.665 1.00 77.44 237 HIS A O 1
ATOM 1905 N N . THR A 1 238 ? 6.772 6.153 3.192 1.00 76.88 238 THR A N 1
ATOM 1906 C CA . THR A 1 238 ? 5.379 6.073 3.671 1.00 76.88 238 THR A CA 1
ATOM 1907 C C . THR A 1 238 ? 4.810 4.660 3.515 1.00 76.88 238 THR A C 1
ATOM 1909 O O . THR A 1 238 ? 4.001 4.236 4.335 1.00 76.88 238 THR A O 1
ATOM 1912 N N . TYR A 1 239 ? 5.287 3.912 2.521 1.00 79.19 239 TYR A N 1
ATOM 1913 C CA . TYR A 1 239 ? 4.797 2.587 2.157 1.00 79.19 239 TYR A CA 1
ATOM 1914 C C . TYR A 1 239 ? 5.781 1.466 2.532 1.00 79.19 239 TYR A C 1
ATOM 1916 O O . TYR A 1 239 ? 5.702 0.382 1.972 1.00 79.19 239 TYR A O 1
ATOM 1924 N N . PHE A 1 240 ? 6.707 1.690 3.473 1.00 73.94 240 PHE A N 1
ATOM 1925 C CA . PHE A 1 240 ? 7.811 0.758 3.767 1.00 73.94 240 PHE A CA 1
ATOM 1926 C C . PHE A 1 240 ? 7.402 -0.662 4.197 1.00 73.94 240 PHE A C 1
ATOM 1928 O O . PHE A 1 240 ? 8.164 -1.597 3.977 1.00 73.94 240 PHE A O 1
ATOM 1935 N N . GLU A 1 241 ? 6.220 -0.841 4.798 1.00 67.75 241 GLU A N 1
ATOM 1936 C CA . GLU A 1 241 ? 5.701 -2.173 5.162 1.00 67.75 241 GLU A CA 1
ATOM 1937 C C . GLU A 1 241 ? 5.011 -2.888 3.988 1.00 67.75 241 GLU A C 1
ATOM 1939 O O . GLU A 1 241 ? 4.694 -4.068 4.099 1.00 67.75 241 GLU A O 1
ATOM 1944 N N . SER A 1 242 ? 4.731 -2.186 2.884 1.00 73.12 242 SER A N 1
ATOM 1945 C CA . SER A 1 242 ? 3.906 -2.688 1.773 1.00 73.12 242 SER A CA 1
ATOM 1946 C C . SER A 1 242 ? 4.503 -2.443 0.384 1.00 73.12 242 SER A C 1
ATOM 1948 O O . SER A 1 242 ? 3.889 -2.813 -0.600 1.00 73.12 242 SER A O 1
ATOM 1950 N N . LEU A 1 243 ? 5.662 -1.802 0.250 1.00 82.56 243 LEU A N 1
ATOM 1951 C CA . LEU A 1 243 ? 6.358 -1.615 -1.024 1.00 82.56 243 LEU A CA 1
ATOM 1952 C C . LEU A 1 243 ? 7.864 -1.758 -0.826 1.00 82.56 243 LEU A C 1
ATOM 1954 O O . LEU A 1 243 ? 8.413 -1.364 0.207 1.00 82.56 243 LEU A O 1
ATOM 1958 N N . LEU A 1 244 ? 8.520 -2.267 -1.870 1.00 86.19 244 LEU A N 1
ATOM 1959 C CA . LEU A 1 244 ? 9.975 -2.380 -1.967 1.00 86.19 244 LEU A CA 1
ATOM 1960 C C . LEU A 1 244 ? 10.651 -1.030 -1.700 1.00 86.19 244 LEU A C 1
ATOM 1962 O O . LEU A 1 244 ? 10.142 0.024 -2.090 1.00 86.19 244 LEU A O 1
ATOM 1966 N N . GLN A 1 245 ? 11.810 -1.069 -1.051 1.00 86.06 245 GLN A N 1
ATOM 1967 C CA . GLN A 1 245 ? 12.615 0.102 -0.719 1.00 86.06 245 GLN A CA 1
ATOM 1968 C C . GLN A 1 245 ? 13.913 0.118 -1.528 1.00 86.06 245 GLN A C 1
ATOM 1970 O O . GLN A 1 245 ? 14.398 -0.908 -1.999 1.00 86.06 245 GLN A O 1
ATOM 1975 N N . PHE A 1 246 ? 14.534 1.293 -1.658 1.00 84.56 246 PHE A N 1
ATOM 1976 C CA . PHE A 1 246 ? 15.809 1.416 -2.377 1.00 84.56 246 PHE A CA 1
ATOM 1977 C C . PHE A 1 246 ? 16.927 0.547 -1.780 1.00 84.56 246 PHE A C 1
ATOM 1979 O O . PHE A 1 246 ? 17.793 0.078 -2.513 1.00 84.56 246 PHE A O 1
ATOM 1986 N N . SER A 1 247 ? 16.880 0.272 -0.471 1.00 82.81 247 SER A N 1
ATOM 1987 C CA . SER A 1 247 ? 17.815 -0.634 0.207 1.00 82.81 247 SER A CA 1
ATOM 1988 C C . SER A 1 247 ? 17.821 -2.051 -0.372 1.00 82.81 247 SER A C 1
ATOM 1990 O O . SER A 1 247 ? 18.861 -2.710 -0.342 1.00 82.81 247 SER A O 1
ATOM 1992 N N . ASP A 1 248 ? 16.696 -2.496 -0.939 1.00 84.38 248 ASP A N 1
ATOM 1993 C CA . ASP A 1 248 ? 16.525 -3.847 -1.491 1.00 84.38 248 ASP A CA 1
ATOM 1994 C C . ASP A 1 248 ? 17.288 -4.044 -2.815 1.00 84.38 248 ASP A C 1
ATOM 1996 O O . ASP A 1 248 ? 17.399 -5.169 -3.308 1.00 84.38 248 ASP A O 1
ATOM 2000 N N . TYR A 1 249 ? 17.828 -2.953 -3.372 1.00 85.00 249 TYR A N 1
ATOM 2001 C CA . TYR A 1 249 ? 18.499 -2.868 -4.673 1.00 85.00 249 TYR A CA 1
ATOM 2002 C C . TYR A 1 249 ? 19.901 -2.242 -4.582 1.00 85.00 249 TYR A C 1
ATOM 2004 O O . TYR A 1 249 ? 20.428 -1.718 -5.564 1.00 85.00 249 TYR A O 1
ATOM 2012 N N . SER A 1 250 ? 20.532 -2.304 -3.407 1.00 78.44 250 SER A N 1
ATOM 2013 C CA . SER A 1 250 ? 21.893 -1.783 -3.188 1.00 78.44 250 SER A CA 1
ATOM 2014 C C . SER A 1 250 ? 22.966 -2.445 -4.069 1.00 78.44 250 SER A C 1
ATOM 2016 O O . SER A 1 250 ? 24.032 -1.876 -4.280 1.00 78.44 250 SER A O 1
ATOM 2018 N N . ASP A 1 251 ? 22.680 -3.627 -4.616 1.00 78.12 251 ASP A N 1
ATOM 2019 C CA . ASP A 1 251 ? 23.532 -4.383 -5.535 1.00 78.12 251 ASP A CA 1
ATOM 2020 C C . ASP A 1 251 ? 23.526 -3.847 -6.976 1.00 78.12 251 ASP A C 1
ATOM 2022 O O . ASP A 1 251 ? 24.466 -4.098 -7.734 1.00 78.12 251 ASP A O 1
ATOM 2026 N N . VAL A 1 252 ? 22.476 -3.119 -7.369 1.00 76.31 252 VAL A N 1
ATOM 2027 C CA . VAL A 1 252 ? 22.309 -2.599 -8.736 1.00 76.31 252 VAL A CA 1
ATOM 2028 C C . VAL A 1 252 ? 22.534 -1.093 -8.860 1.00 76.31 252 VAL A C 1
ATOM 2030 O O . VAL A 1 252 ? 22.594 -0.591 -9.980 1.00 76.31 252 VAL A O 1
ATOM 2033 N N . GLU A 1 253 ? 22.718 -0.383 -7.745 1.00 66.62 253 GLU A N 1
ATOM 2034 C CA . GLU A 1 253 ? 23.050 1.043 -7.718 1.00 66.62 253 GLU A CA 1
ATOM 2035 C C . GLU A 1 253 ? 24.557 1.253 -7.967 1.00 66.62 253 GLU A C 1
ATOM 2037 O O . GLU A 1 253 ? 25.394 1.059 -7.086 1.00 66.62 253 GLU A O 1
ATOM 2042 N N . THR A 1 254 ? 24.933 1.643 -9.189 1.00 62.47 254 THR A N 1
ATOM 2043 C CA . THR A 1 254 ? 26.337 1.908 -9.548 1.00 62.47 254 THR A CA 1
ATOM 2044 C C . THR A 1 254 ? 26.706 3.381 -9.309 1.00 62.47 254 THR A C 1
ATOM 2046 O O . THR A 1 254 ? 25.870 4.268 -9.451 1.00 62.47 254 THR A O 1
ATOM 2049 N N . ALA A 1 255 ? 27.978 3.697 -9.024 1.00 57.38 255 ALA A N 1
ATOM 2050 C CA . ALA A 1 255 ? 28.437 5.092 -8.871 1.00 57.38 255 ALA A CA 1
ATOM 2051 C C . ALA A 1 255 ? 28.174 5.960 -10.124 1.00 57.38 255 ALA A C 1
ATOM 2053 O O . ALA A 1 255 ? 27.923 7.156 -10.009 1.00 57.38 255 ALA A O 1
ATOM 2054 N N . ALA A 1 256 ? 28.155 5.346 -11.311 1.00 56.50 256 ALA A N 1
ATOM 2055 C CA . ALA A 1 256 ? 27.752 5.991 -12.561 1.00 56.50 256 ALA A CA 1
ATOM 2056 C C . ALA A 1 256 ? 26.246 6.336 -12.615 1.00 56.50 256 ALA A C 1
ATOM 2058 O O . ALA A 1 256 ? 25.872 7.316 -13.249 1.00 56.50 256 ALA A O 1
ATOM 2059 N N . ASP A 1 257 ? 25.390 5.592 -11.907 1.00 56.44 257 ASP A N 1
ATOM 2060 C CA . ASP A 1 257 ? 23.938 5.830 -11.838 1.00 56.44 257 ASP A CA 1
ATOM 2061 C C . ASP A 1 257 ? 23.592 6.978 -10.871 1.00 56.44 257 ASP A C 1
ATOM 2063 O O . ASP A 1 257 ? 22.563 7.643 -10.989 1.00 56.44 257 ASP A O 1
ATOM 2067 N N . VAL A 1 258 ? 24.461 7.233 -9.885 1.00 57.53 258 VAL A N 1
ATOM 2068 C CA . VAL A 1 258 ? 24.441 8.470 -9.080 1.00 57.53 258 VAL A CA 1
ATOM 2069 C C . VAL A 1 258 ? 24.758 9.682 -9.958 1.00 57.53 258 VAL A C 1
ATOM 2071 O O . VAL A 1 258 ? 24.164 10.743 -9.781 1.00 57.53 258 VAL A O 1
ATOM 2074 N N . ASP A 1 259 ? 25.668 9.512 -10.913 1.00 54.00 259 ASP A N 1
ATOM 2075 C CA . ASP A 1 259 ? 26.101 10.571 -11.817 1.00 54.00 259 ASP A CA 1
ATOM 2076 C C . ASP A 1 259 ? 25.034 10.867 -12.891 1.00 54.00 259 ASP A C 1
ATOM 2078 O O . ASP A 1 259 ? 24.704 12.030 -13.099 1.00 54.00 259 ASP A O 1
ATOM 2082 N N . ASP A 1 260 ? 24.387 9.844 -13.476 1.00 53.19 260 ASP A N 1
ATOM 2083 C CA . ASP A 1 260 ? 23.263 10.005 -14.428 1.00 53.19 260 ASP A CA 1
ATOM 2084 C C . ASP A 1 260 ? 22.046 10.720 -13.806 1.00 53.19 260 ASP A C 1
ATOM 2086 O O . ASP A 1 260 ? 21.421 11.558 -14.453 1.00 53.19 260 ASP A O 1
ATOM 2090 N N . ARG A 1 261 ? 21.765 10.501 -12.508 1.00 54.34 261 ARG A N 1
ATOM 2091 C CA . ARG A 1 261 ? 20.737 11.249 -11.744 1.00 54.34 261 ARG A CA 1
ATOM 2092 C C . ARG A 1 261 ? 20.973 12.760 -11.712 1.00 54.34 261 ARG A C 1
ATOM 2094 O O . ARG A 1 261 ? 20.018 13.520 -11.570 1.00 54.34 261 ARG A O 1
ATOM 2101 N N . ASN A 1 262 ? 22.230 13.186 -11.821 1.00 50.97 262 ASN A N 1
ATOM 2102 C CA . ASN A 1 262 ? 22.630 14.591 -11.789 1.00 50.97 262 ASN A CA 1
ATOM 2103 C C . ASN A 1 262 ? 22.929 15.154 -13.188 1.00 50.97 262 ASN A C 1
ATOM 2105 O O . ASN A 1 262 ? 23.212 16.349 -13.319 1.00 50.97 262 ASN A O 1
ATOM 2109 N N . ARG A 1 263 ? 22.857 14.329 -14.242 1.00 52.31 263 ARG A N 1
ATOM 2110 C CA . ARG A 1 263 ? 23.084 14.766 -15.620 1.00 52.31 263 ARG A CA 1
ATOM 2111 C C . ARG A 1 263 ? 21.822 15.395 -16.186 1.00 52.31 263 ARG A C 1
ATOM 2113 O O . ARG A 1 263 ? 20.786 14.762 -16.376 1.00 52.31 263 ARG A O 1
ATOM 2120 N N . ASN A 1 264 ? 21.922 16.679 -16.515 1.00 57.53 264 ASN A N 1
ATOM 2121 C CA . ASN A 1 264 ? 20.925 17.339 -17.343 1.00 57.53 264 ASN A CA 1
ATOM 2122 C C . ASN A 1 264 ? 21.031 16.779 -18.767 1.00 57.53 264 ASN A C 1
ATOM 2124 O O . ASN A 1 264 ? 21.823 17.275 -19.565 1.00 57.53 264 ASN A O 1
ATOM 2128 N N . ARG A 1 265 ? 20.199 15.786 -19.102 1.00 56.88 265 ARG A N 1
ATOM 2129 C CA . ARG A 1 265 ? 20.109 15.207 -20.459 1.00 56.88 265 ARG A CA 1
ATOM 2130 C C . ARG A 1 265 ? 19.917 16.267 -21.550 1.00 56.88 265 ARG A C 1
ATOM 2132 O O . ARG A 1 265 ? 20.387 16.096 -22.668 1.00 56.88 265 ARG A O 1
ATOM 2139 N N . LEU A 1 266 ? 19.280 17.395 -21.215 1.00 53.75 266 LEU A N 1
ATOM 2140 C CA . LEU A 1 266 ? 19.163 18.548 -22.111 1.00 53.75 266 LEU A CA 1
ATOM 2141 C C . LEU A 1 266 ? 20.537 19.150 -22.464 1.00 53.75 266 LEU A C 1
ATOM 2143 O O . LEU A 1 266 ? 20.791 19.456 -23.619 1.00 53.75 266 LEU A O 1
ATOM 2147 N N . ILE A 1 267 ? 21.432 19.286 -21.481 1.00 59.09 267 ILE A N 1
ATOM 2148 C CA . ILE A 1 267 ? 22.771 19.860 -21.665 1.00 59.09 267 ILE A CA 1
ATOM 2149 C C . ILE A 1 267 ? 23.667 18.884 -22.425 1.00 59.09 267 ILE A C 1
ATOM 2151 O O . ILE A 1 267 ? 24.387 19.314 -23.315 1.00 59.09 267 ILE A O 1
ATOM 2155 N N . GLU A 1 268 ? 23.609 17.583 -22.140 1.00 57.12 268 GLU A N 1
ATOM 2156 C CA . GLU A 1 268 ? 24.369 16.584 -22.906 1.00 57.12 268 GLU A CA 1
ATOM 2157 C C . GLU A 1 268 ? 23.929 16.533 -24.367 1.00 57.12 268 GLU A C 1
ATOM 2159 O O . GLU A 1 268 ? 24.775 16.522 -25.255 1.00 57.12 268 GLU A O 1
ATOM 2164 N N . ASN A 1 269 ? 22.628 16.593 -24.649 1.00 54.41 269 ASN A N 1
ATOM 2165 C CA . ASN A 1 269 ? 22.149 16.651 -26.027 1.00 54.41 269 ASN A CA 1
ATOM 2166 C C . ASN A 1 269 ? 22.643 17.914 -26.748 1.00 54.41 269 ASN A C 1
ATOM 2168 O O . ASN A 1 269 ? 23.060 17.816 -27.891 1.00 54.41 269 ASN A O 1
ATOM 2172 N N . GLU A 1 270 ? 22.681 19.068 -26.077 1.00 59.81 270 GLU A N 1
ATOM 2173 C CA . GLU A 1 270 ? 23.217 20.319 -26.642 1.00 59.81 270 GLU A CA 1
ATOM 2174 C C . GLU A 1 270 ? 24.756 20.345 -26.749 1.00 59.81 270 GLU A C 1
ATOM 2176 O O . GLU A 1 270 ? 25.310 21.044 -27.594 1.00 59.81 270 GLU A O 1
ATOM 2181 N N . THR A 1 271 ? 25.474 19.585 -25.917 1.00 56.28 271 THR A N 1
ATOM 2182 C CA . THR A 1 271 ? 26.953 19.575 -25.868 1.00 56.28 271 THR A CA 1
ATOM 2183 C C . THR A 1 271 ? 27.599 18.366 -26.553 1.00 56.28 271 THR A C 1
ATOM 2185 O O . THR A 1 271 ? 28.808 18.367 -26.771 1.00 56.28 271 THR A O 1
ATOM 2188 N N . SER A 1 272 ? 26.815 17.354 -26.933 1.00 58.31 272 SER A N 1
ATOM 2189 C CA . SER A 1 272 ? 27.272 16.145 -27.639 1.00 58.31 272 SER A CA 1
ATOM 2190 C C . SER A 1 272 ? 27.375 16.310 -29.156 1.00 58.31 272 SER A C 1
ATOM 2192 O O . SER A 1 272 ? 27.884 15.414 -29.833 1.00 58.31 272 SER A O 1
ATOM 2194 N N . TYR A 1 273 ? 26.955 17.452 -29.712 1.00 54.81 273 TYR A N 1
ATOM 2195 C CA . TYR A 1 273 ? 27.219 17.763 -31.113 1.00 54.81 273 TYR A CA 1
ATOM 2196 C C . TYR A 1 273 ? 28.724 17.966 -31.326 1.00 54.81 273 TYR A C 1
ATOM 2198 O O . TYR A 1 273 ? 29.343 18.896 -30.808 1.00 54.81 273 TYR A O 1
ATOM 2206 N N . GLU A 1 274 ? 29.335 17.087 -32.115 1.00 57.59 274 GLU A N 1
ATOM 2207 C CA . GLU A 1 274 ? 30.737 17.203 -32.496 1.00 57.59 274 GLU A CA 1
ATOM 2208 C C . GLU A 1 274 ? 30.891 18.436 -33.417 1.00 57.59 274 GLU A C 1
ATOM 2210 O O . GLU A 1 274 ? 30.431 18.453 -34.553 1.00 57.59 274 GLU A O 1
ATOM 2215 N N . SER A 1 275 ? 31.538 19.504 -32.933 1.00 61.59 275 SER A N 1
ATOM 2216 C CA . SER A 1 275 ? 31.667 20.788 -33.662 1.00 61.59 275 SER A CA 1
ATOM 2217 C C . SER A 1 275 ? 32.211 20.629 -35.097 1.00 61.59 275 SER A C 1
ATOM 2219 O O . SER A 1 275 ? 31.826 21.344 -36.019 1.00 61.59 275 SER A O 1
ATOM 2221 N N . THR A 1 276 ? 33.035 19.600 -35.323 1.00 63.28 276 THR A N 1
ATOM 2222 C CA . THR A 1 276 ? 33.632 19.307 -36.635 1.00 63.28 276 THR A CA 1
ATOM 2223 C C . THR A 1 276 ? 32.691 18.606 -37.624 1.00 63.28 276 THR A C 1
ATOM 2225 O O . THR A 1 276 ? 33.024 18.497 -38.804 1.00 63.28 276 THR A O 1
ATOM 2228 N N . THR A 1 277 ? 31.517 18.117 -37.204 1.00 65.00 277 THR A N 1
ATOM 2229 C CA . THR A 1 277 ? 30.570 17.443 -38.111 1.00 65.00 277 THR A CA 1
ATOM 2230 C C . THR A 1 277 ? 29.970 18.424 -39.119 1.00 65.00 277 THR A C 1
ATOM 2232 O O . THR A 1 277 ? 29.831 18.077 -40.293 1.00 65.00 277 THR A O 1
ATOM 2235 N N . LEU A 1 278 ? 29.694 19.662 -38.693 1.00 62.06 278 LEU A N 1
ATOM 2236 C CA . LEU A 1 278 ? 29.249 20.747 -39.573 1.00 62.06 278 LEU A CA 1
ATOM 2237 C C . LEU A 1 278 ? 30.340 21.137 -40.577 1.00 62.06 278 LEU A C 1
ATOM 2239 O O . LEU A 1 278 ? 30.041 21.292 -41.758 1.00 62.06 278 LEU A O 1
ATOM 2243 N N . ASP A 1 279 ? 31.606 21.189 -40.155 1.00 66.12 279 ASP A N 1
ATOM 2244 C CA . ASP A 1 279 ? 32.738 21.461 -41.051 1.00 66.12 279 ASP A CA 1
ATOM 2245 C C . ASP A 1 279 ? 32.919 20.357 -42.103 1.00 66.12 279 ASP A C 1
ATOM 2247 O O . ASP A 1 279 ? 33.161 20.638 -43.279 1.00 66.12 279 ASP A O 1
ATOM 2251 N N . ARG A 1 280 ? 32.746 19.084 -41.717 1.00 68.94 280 ARG A N 1
ATOM 2252 C CA . ARG A 1 280 ? 32.771 17.948 -42.657 1.00 68.94 280 ARG A CA 1
ATOM 2253 C C . ARG A 1 280 ? 31.605 18.006 -43.651 1.00 68.94 280 ARG A C 1
ATOM 2255 O O . ARG A 1 280 ? 31.803 17.728 -44.833 1.00 68.94 280 ARG A O 1
ATOM 2262 N N . GLN A 1 281 ? 30.405 18.388 -43.207 1.00 64.69 281 GLN A N 1
ATOM 2263 C CA . GLN A 1 281 ? 29.237 18.568 -44.081 1.00 64.69 281 GLN A CA 1
ATOM 2264 C C . GLN A 1 281 ? 29.391 19.785 -45.012 1.00 64.69 281 GLN A C 1
ATOM 2266 O O . GLN A 1 281 ? 29.060 19.698 -46.195 1.00 64.69 281 GLN A O 1
ATOM 2271 N N . ALA A 1 282 ? 29.977 20.882 -44.528 1.00 66.12 282 ALA A N 1
ATOM 2272 C CA . ALA A 1 282 ? 30.342 22.054 -45.326 1.00 66.12 282 ALA A CA 1
ATOM 2273 C C . ALA A 1 282 ? 31.432 21.738 -46.363 1.00 66.12 282 ALA A C 1
ATOM 2275 O O . ALA A 1 282 ? 31.373 22.206 -47.500 1.00 66.12 282 ALA A O 1
ATOM 2276 N N . ALA A 1 283 ? 32.396 20.881 -46.025 1.00 70.00 283 ALA A N 1
ATOM 2277 C CA . ALA A 1 283 ? 33.371 20.379 -46.986 1.00 70.00 283 ALA A CA 1
ATOM 2278 C C . ALA A 1 283 ? 32.716 19.481 -48.055 1.00 70.00 283 ALA A C 1
ATOM 2280 O O . ALA A 1 283 ? 33.075 19.566 -49.231 1.00 70.00 283 ALA A O 1
ATOM 2281 N N . ALA A 1 284 ? 31.719 18.671 -47.680 1.00 67.38 284 ALA A N 1
ATOM 2282 C CA . ALA A 1 284 ? 30.945 17.839 -48.605 1.00 67.38 284 ALA A CA 1
ATOM 2283 C C . ALA A 1 284 ? 30.019 18.653 -49.535 1.00 67.38 284 ALA A C 1
ATOM 2285 O O . ALA A 1 284 ? 29.702 18.212 -50.636 1.00 67.38 284 ALA A O 1
ATOM 2286 N N . LEU A 1 285 ? 29.635 19.875 -49.160 1.00 64.44 285 LEU A N 1
ATOM 2287 C CA . LEU A 1 285 ? 28.898 20.790 -50.042 1.00 64.44 285 LEU A CA 1
ATOM 2288 C C . LEU A 1 285 ? 29.706 21.197 -51.287 1.00 64.44 285 LEU A C 1
ATOM 2290 O O . LEU A 1 285 ? 29.133 21.422 -52.355 1.00 64.44 285 LEU A O 1
ATOM 2294 N N . ASN A 1 286 ? 31.039 21.219 -51.186 1.00 67.88 286 ASN A N 1
ATOM 2295 C CA . ASN A 1 286 ? 31.928 21.515 -52.311 1.00 67.88 286 ASN A CA 1
ATOM 2296 C C . ASN A 1 286 ? 32.082 20.347 -53.300 1.00 67.88 286 ASN A C 1
ATOM 2298 O O . ASN A 1 286 ? 32.604 20.556 -54.395 1.00 67.88 286 ASN A O 1
ATOM 2302 N N . SER A 1 287 ? 31.622 19.139 -52.954 1.00 76.25 287 SER A N 1
ATOM 2303 C CA . SER A 1 287 ? 31.640 17.969 -53.843 1.00 76.25 287 SER A CA 1
ATOM 2304 C C . SER A 1 287 ? 30.307 17.718 -54.564 1.00 76.25 287 SER A C 1
ATOM 2306 O O . SER A 1 287 ? 30.190 16.751 -55.319 1.00 76.25 287 SER A O 1
ATOM 2308 N N . LEU A 1 288 ? 29.306 18.591 -54.383 1.00 78.81 288 LEU A N 1
ATOM 2309 C CA . LEU A 1 288 ? 28.005 18.472 -55.045 1.00 78.81 288 LEU A CA 1
ATOM 2310 C C . LEU A 1 288 ? 28.087 18.756 -56.548 1.00 78.81 288 LEU A C 1
ATOM 2312 O O . LEU A 1 288 ? 28.698 19.729 -56.997 1.00 78.81 288 LEU A O 1
ATOM 2316 N N . ASN A 1 289 ? 27.381 17.946 -57.341 1.00 82.38 289 ASN A N 1
ATOM 2317 C CA . ASN A 1 289 ? 27.248 18.198 -58.774 1.00 82.38 289 ASN A CA 1
ATOM 2318 C C . ASN A 1 289 ? 26.283 19.371 -59.063 1.00 82.38 289 ASN A C 1
ATOM 2320 O O . ASN A 1 289 ? 25.491 19.789 -58.217 1.00 82.38 289 ASN A O 1
ATOM 2324 N N . ALA A 1 290 ? 26.313 19.898 -60.291 1.00 78.94 290 ALA A N 1
ATOM 2325 C CA . ALA A 1 290 ? 25.579 21.114 -60.670 1.00 78.94 290 ALA A CA 1
ATOM 2326 C C . ALA A 1 290 ? 24.041 21.019 -60.552 1.00 78.94 290 ALA A C 1
ATOM 2328 O O . ALA A 1 290 ? 23.357 22.046 -60.549 1.00 78.94 290 ALA A O 1
ATOM 2329 N N . GLY A 1 291 ? 23.481 19.806 -60.505 1.00 79.06 291 GLY A N 1
ATOM 2330 C CA . GLY A 1 291 ? 22.054 19.580 -60.263 1.00 79.06 291 GLY A CA 1
ATOM 2331 C C . GLY A 1 291 ? 21.724 19.601 -58.771 1.00 79.06 291 GLY A C 1
ATOM 2332 O O . GLY A 1 291 ? 20.806 20.299 -58.353 1.00 79.06 291 GLY A O 1
ATOM 2333 N N . GLN A 1 292 ? 22.522 18.899 -57.965 1.00 78.81 292 GLN A N 1
ATOM 2334 C CA . GLN A 1 292 ? 22.378 18.856 -56.508 1.00 78.81 292 GLN A CA 1
ATOM 2335 C C . GLN A 1 292 ? 22.598 20.230 -55.874 1.00 78.81 292 GLN A C 1
ATOM 2337 O O . GLN A 1 292 ? 21.817 20.642 -55.021 1.00 78.81 292 GLN A O 1
ATOM 2342 N N . LYS A 1 293 ? 23.600 20.973 -56.357 1.00 81.88 293 LYS A N 1
ATOM 2343 C CA . LYS A 1 293 ? 23.878 22.336 -55.900 1.00 81.88 293 LYS A CA 1
ATOM 2344 C C . LYS A 1 293 ? 22.701 23.277 -56.165 1.00 81.88 293 LYS A C 1
ATOM 2346 O O . LYS A 1 293 ? 22.293 24.004 -55.276 1.00 81.88 293 LYS A O 1
ATOM 2351 N N . ARG A 1 294 ? 22.054 23.163 -57.332 1.00 80.69 294 ARG A N 1
ATOM 2352 C CA . ARG A 1 294 ? 20.848 23.947 -57.655 1.00 80.69 294 ARG A CA 1
ATOM 2353 C C . ARG A 1 294 ? 19.665 23.665 -56.730 1.00 80.69 294 ARG A C 1
ATOM 2355 O O . ARG A 1 294 ? 18.915 24.584 -56.418 1.00 80.69 294 ARG A O 1
ATOM 2362 N N . VAL A 1 295 ? 19.467 22.412 -56.319 1.00 79.88 295 VAL A N 1
ATOM 2363 C CA . VAL A 1 295 ? 18.406 22.061 -55.361 1.00 79.88 295 VAL A CA 1
ATOM 2364 C C . VAL A 1 295 ? 18.751 22.591 -53.972 1.00 79.88 295 VAL A C 1
ATOM 2366 O O . VAL A 1 295 ? 17.890 23.184 -53.328 1.00 79.88 295 VAL A O 1
ATOM 2369 N N . TYR A 1 296 ? 20.005 22.430 -53.545 1.00 79.25 296 TYR A N 1
ATOM 2370 C CA . TYR A 1 296 ? 20.499 22.955 -52.275 1.00 79.25 296 TYR A CA 1
ATOM 2371 C C . TYR A 1 296 ? 20.339 24.479 -52.183 1.00 79.25 296 TYR A C 1
ATOM 2373 O O . TYR A 1 296 ? 19.723 24.966 -51.240 1.00 79.25 296 TYR A O 1
ATOM 2381 N N . ASP A 1 297 ? 20.792 25.221 -53.197 1.00 81.00 297 ASP A N 1
ATOM 2382 C CA . ASP A 1 297 ? 20.711 26.686 -53.236 1.00 81.00 297 ASP A CA 1
ATOM 2383 C C . ASP A 1 297 ? 19.253 27.166 -53.155 1.00 81.00 297 ASP A C 1
ATOM 2385 O O . ASP A 1 297 ? 18.940 28.092 -52.413 1.00 81.00 297 ASP A O 1
ATOM 2389 N N . LYS A 1 298 ? 18.333 26.473 -53.840 1.00 82.19 298 LYS A N 1
ATOM 2390 C CA . LYS A 1 298 ? 16.898 26.788 -53.811 1.00 82.19 298 LYS A CA 1
ATOM 2391 C C . LYS A 1 298 ? 16.258 26.547 -52.439 1.00 82.19 298 LYS A C 1
ATOM 2393 O O . LYS A 1 298 ? 15.346 27.273 -52.055 1.00 82.19 298 LYS A O 1
ATOM 2398 N N . VAL A 1 299 ? 16.706 25.523 -51.710 1.00 76.25 299 VAL A N 1
ATOM 2399 C CA . VAL A 1 299 ? 16.262 25.269 -50.329 1.00 76.25 299 VAL A CA 1
ATOM 2400 C C . VAL A 1 299 ? 16.833 26.333 -49.393 1.00 76.25 299 VAL A C 1
ATOM 2402 O O . VAL A 1 299 ? 16.089 26.891 -48.594 1.00 76.25 299 VAL A O 1
ATOM 2405 N N . MET A 1 300 ? 18.116 26.673 -49.529 1.00 77.44 300 MET A N 1
ATOM 2406 C CA . MET A 1 300 ? 18.766 27.677 -48.682 1.00 77.44 300 MET A CA 1
ATOM 2407 C C . MET A 1 300 ? 18.201 29.085 -48.887 1.00 77.44 300 MET A C 1
ATOM 2409 O O . MET A 1 300 ? 18.016 29.806 -47.913 1.00 77.44 300 MET A O 1
ATOM 2413 N N . GLU A 1 301 ? 17.852 29.458 -50.119 1.00 80.69 301 GLU A N 1
ATOM 2414 C CA . GLU A 1 301 ? 17.189 30.732 -50.426 1.00 80.69 301 GLU A CA 1
ATOM 2415 C C . GLU A 1 301 ? 15.771 30.807 -49.830 1.00 80.69 301 GLU A C 1
ATOM 2417 O O . GLU A 1 301 ? 15.336 31.867 -49.384 1.00 80.69 301 GLU A O 1
ATOM 2422 N N . ALA A 1 302 ? 15.059 29.676 -49.752 1.00 73.94 302 ALA A N 1
ATOM 2423 C CA . ALA A 1 302 ? 13.749 29.603 -49.103 1.00 73.94 302 ALA A CA 1
ATOM 2424 C C . ALA A 1 302 ? 13.836 29.675 -47.567 1.00 73.94 302 ALA A C 1
ATOM 2426 O O . ALA A 1 302 ? 12.911 30.168 -46.923 1.00 73.94 302 ALA A O 1
ATOM 2427 N N . VAL A 1 303 ? 14.935 29.186 -46.985 1.00 65.88 303 VAL A N 1
ATOM 2428 C CA . VAL A 1 303 ? 15.198 29.229 -45.537 1.00 65.88 303 VAL A CA 1
ATOM 2429 C C . VAL A 1 303 ? 15.749 30.598 -45.106 1.00 65.88 303 VAL A C 1
ATOM 2431 O O . VAL A 1 303 ? 15.443 31.057 -44.006 1.00 65.88 303 VAL A O 1
ATOM 2434 N N . HIS A 1 304 ? 16.501 31.279 -45.977 1.00 63.88 304 HIS A N 1
ATOM 2435 C CA . HIS A 1 304 ? 17.088 32.601 -45.735 1.00 63.88 304 HIS A CA 1
ATOM 2436 C C . HIS A 1 304 ? 16.821 33.572 -46.902 1.00 63.88 304 HIS A C 1
ATOM 2438 O O . HIS A 1 304 ? 17.724 33.858 -47.694 1.00 63.88 304 HIS A O 1
ATOM 2444 N N . PRO A 1 305 ? 15.595 34.108 -47.032 1.00 62.81 305 PRO A N 1
ATOM 2445 C CA . PRO A 1 305 ? 15.284 35.088 -48.066 1.00 62.81 305 PRO A CA 1
ATOM 2446 C C . PRO A 1 305 ? 16.031 36.409 -47.813 1.00 62.81 305 PRO A C 1
ATOM 2448 O O . PRO A 1 305 ? 16.082 36.914 -46.690 1.00 62.81 305 PRO A O 1
ATOM 2451 N N . ALA A 1 306 ? 16.622 36.977 -48.868 1.00 48.50 306 ALA A N 1
ATOM 2452 C CA . ALA A 1 306 ? 17.441 38.187 -48.790 1.00 48.50 306 ALA A CA 1
ATOM 2453 C C . ALA A 1 306 ? 16.658 39.368 -48.180 1.00 48.50 306 ALA A C 1
ATOM 2455 O O . ALA A 1 306 ? 15.738 39.902 -48.800 1.00 48.50 306 ALA A O 1
ATOM 2456 N N . GLY A 1 307 ? 17.036 39.767 -46.961 1.00 54.97 307 GLY A N 1
ATOM 2457 C CA . GLY A 1 307 ? 16.434 40.886 -46.227 1.00 54.97 307 GLY A CA 1
ATOM 2458 C C . GLY A 1 307 ? 16.226 40.660 -44.726 1.00 54.97 307 GLY A C 1
ATOM 2459 O O . GLY A 1 307 ? 15.909 41.617 -44.027 1.00 54.97 307 GLY A O 1
ATOM 2460 N N . SER A 1 308 ? 16.411 39.444 -44.201 1.00 47.34 308 SER A N 1
ATOM 2461 C CA . SER A 1 308 ? 16.376 39.214 -42.751 1.00 47.34 308 SER A CA 1
ATOM 2462 C C . SER A 1 308 ? 17.767 39.391 -42.138 1.00 47.34 308 SER A C 1
ATOM 2464 O O . SER A 1 308 ? 18.644 38.551 -42.348 1.00 47.34 308 SER A O 1
ATOM 2466 N N . ASP A 1 309 ? 17.959 40.465 -41.369 1.00 39.03 309 ASP A N 1
ATOM 2467 C CA . ASP A 1 309 ? 19.077 40.579 -40.431 1.00 39.03 309 ASP A CA 1
ATOM 2468 C C . ASP A 1 309 ? 19.160 39.316 -39.569 1.00 39.03 309 ASP A C 1
ATOM 2470 O O . ASP A 1 309 ? 18.140 38.786 -39.117 1.00 39.03 309 ASP A O 1
ATOM 2474 N N . ALA A 1 310 ? 20.390 38.845 -39.366 1.00 47.22 310 ALA A N 1
ATOM 2475 C CA . ALA A 1 310 ? 20.731 37.649 -38.614 1.00 47.22 310 ALA A CA 1
ATOM 2476 C C . ALA A 1 310 ? 20.111 37.672 -37.208 1.00 47.22 310 ALA A C 1
ATOM 2478 O O . ALA A 1 310 ? 20.688 38.152 -36.237 1.00 47.22 310 ALA A O 1
ATOM 2479 N N . SER A 1 311 ? 18.918 37.110 -37.103 1.00 38.75 311 SER A N 1
ATOM 2480 C CA . SER A 1 311 ? 18.287 36.702 -35.865 1.00 38.75 311 SER A CA 1
ATOM 2481 C C . SER A 1 311 ? 17.657 35.351 -36.154 1.00 38.75 311 SER A C 1
ATOM 2483 O O . SER A 1 311 ? 16.878 35.187 -37.091 1.00 38.75 311 SER A O 1
ATOM 2485 N N . VAL A 1 312 ? 18.125 34.360 -35.401 1.00 33.66 312 VAL A N 1
ATOM 2486 C CA . VAL A 1 312 ? 17.677 32.968 -35.430 1.00 33.66 312 VAL A CA 1
ATOM 2487 C C . VAL A 1 312 ? 16.153 32.939 -35.587 1.00 33.66 312 VAL A C 1
ATOM 2489 O O . VAL A 1 312 ? 15.472 33.560 -34.765 1.00 33.66 312 VAL A O 1
ATOM 2492 N N . PRO A 1 313 ? 15.584 32.251 -36.595 1.00 29.78 313 PRO A N 1
ATOM 2493 C CA . PRO A 1 313 ? 14.152 32.046 -36.616 1.00 29.78 313 PRO A CA 1
ATOM 2494 C C . PRO A 1 313 ? 13.824 31.165 -35.413 1.00 29.78 313 PRO A C 1
ATOM 2496 O O . PRO A 1 313 ? 14.064 29.959 -35.404 1.00 29.78 313 PRO A O 1
ATOM 2499 N N . VAL A 1 314 ? 13.288 31.787 -34.367 1.00 30.12 314 VAL A N 1
ATOM 2500 C CA . VAL A 1 314 ? 12.512 31.078 -33.363 1.00 30.12 314 VAL A CA 1
ATOM 2501 C C . VAL A 1 314 ? 11.369 30.436 -34.139 1.00 30.12 314 VAL A C 1
ATOM 2503 O O . VAL A 1 314 ? 10.427 31.117 -34.551 1.00 30.12 314 VAL A O 1
ATOM 2506 N N . LEU A 1 315 ? 11.464 29.124 -34.360 1.00 26.98 315 LEU A N 1
ATOM 2507 C CA . LEU A 1 315 ? 10.312 28.285 -34.659 1.00 26.98 315 LEU A CA 1
ATOM 2508 C C . LEU A 1 315 ? 9.399 28.350 -33.434 1.00 26.98 315 LEU A C 1
ATOM 2510 O O . LEU A 1 315 ? 9.427 27.507 -32.541 1.00 26.98 315 LEU A O 1
ATOM 2514 N N . SER A 1 316 ? 8.629 29.430 -33.361 1.00 29.31 316 SER A N 1
ATOM 2515 C CA . SER A 1 316 ? 7.531 29.552 -32.431 1.00 29.31 316 SER A CA 1
ATOM 2516 C C . SER A 1 316 ? 6.450 28.578 -32.885 1.00 29.31 316 SER A C 1
ATOM 2518 O O . SER A 1 316 ? 5.943 28.643 -34.001 1.00 29.31 316 SER A O 1
ATOM 2520 N N . GLY A 1 317 ? 6.117 27.652 -31.991 1.00 27.41 317 GLY A N 1
ATOM 2521 C CA . GLY A 1 317 ? 4.856 26.932 -32.025 1.00 27.41 317 GLY A CA 1
ATOM 2522 C C . GLY A 1 317 ? 4.787 25.766 -33.003 1.00 27.41 317 GLY A C 1
ATOM 2523 O O . GLY A 1 317 ? 4.082 25.831 -34.008 1.00 27.41 317 GLY A O 1
ATOM 2524 N N . TRP A 1 318 ? 5.293 24.610 -32.572 1.00 23.94 318 TRP A N 1
ATOM 2525 C CA . TRP A 1 318 ? 4.489 23.398 -32.727 1.00 23.94 318 TRP A CA 1
ATOM 2526 C C . TRP A 1 318 ? 3.228 23.580 -31.879 1.00 23.94 318 TRP A C 1
ATOM 2528 O O . TRP A 1 318 ? 3.152 23.186 -30.716 1.00 23.94 318 TRP A O 1
ATOM 2538 N N . THR A 1 319 ? 2.244 24.270 -32.452 1.00 25.20 319 THR A N 1
ATOM 2539 C CA . THR A 1 319 ? 0.873 24.168 -31.978 1.00 25.20 319 THR A CA 1
ATOM 2540 C C . THR A 1 319 ? 0.465 22.721 -32.201 1.00 25.20 319 THR A C 1
ATOM 2542 O O . THR A 1 319 ? 0.382 22.236 -33.328 1.00 25.20 319 THR A O 1
ATOM 2545 N N . TRP A 1 320 ? 0.261 22.008 -31.096 1.00 26.31 320 TRP A N 1
ATOM 2546 C CA . TRP A 1 320 ? -0.561 20.812 -31.090 1.00 26.31 320 TRP A CA 1
ATOM 2547 C C . TRP A 1 320 ? -1.825 21.109 -31.889 1.00 26.31 320 TRP A C 1
ATOM 2549 O O . TRP A 1 320 ? -2.463 22.143 -31.677 1.00 26.31 320 TRP A O 1
ATOM 2559 N N . GLY A 1 321 ? -2.135 20.225 -32.837 1.00 24.78 321 GLY A N 1
ATOM 2560 C CA . GLY A 1 321 ? -3.307 20.326 -33.687 1.00 24.78 321 GLY A CA 1
ATOM 2561 C C . GLY A 1 321 ? -4.543 20.636 -32.853 1.00 24.78 321 GLY A C 1
ATOM 2562 O O . GLY A 1 321 ? -5.065 19.782 -32.139 1.00 24.78 321 GLY A O 1
ATOM 2563 N N . TYR A 1 322 ? -5.004 21.879 -32.965 1.00 24.53 322 TYR A N 1
ATOM 2564 C CA . TYR A 1 322 ? -6.335 22.279 -32.560 1.00 24.53 322 TYR A CA 1
ATOM 2565 C C . TYR A 1 322 ? -7.323 21.397 -33.323 1.00 24.53 322 TYR A C 1
ATOM 2567 O O . TYR A 1 322 ? -7.501 21.534 -34.536 1.00 24.53 322 TYR A O 1
ATOM 2575 N N . TRP A 1 323 ? -8.008 20.516 -32.598 1.00 25.41 323 TRP A N 1
ATOM 2576 C CA . TRP A 1 323 ? -9.325 20.068 -33.012 1.00 25.41 323 TRP A CA 1
ATOM 2577 C C . TRP A 1 323 ? -10.201 21.315 -33.129 1.00 25.41 323 TRP A C 1
ATOM 2579 O O . TRP A 1 323 ? -10.533 21.971 -32.143 1.00 25.41 323 TRP A O 1
ATOM 2589 N N . LYS A 1 324 ? -10.525 21.675 -34.371 1.00 23.38 324 LYS A N 1
ATOM 2590 C CA . LYS A 1 324 ? -11.513 22.696 -34.708 1.00 23.38 324 LYS A CA 1
ATOM 2591 C C . LYS A 1 324 ? -12.833 22.317 -34.031 1.00 23.38 324 LYS A C 1
ATOM 2593 O O . LYS A 1 324 ? -13.526 21.406 -34.479 1.00 23.38 324 LYS A O 1
ATOM 2598 N N . ILE A 1 325 ? -13.192 23.035 -32.972 1.00 26.31 325 ILE A N 1
ATOM 2599 C CA . ILE A 1 325 ? -14.578 23.120 -32.520 1.00 26.31 325 ILE A CA 1
ATOM 2600 C C . ILE A 1 325 ? -15.326 23.848 -33.638 1.00 26.31 325 ILE A C 1
ATOM 2602 O O . ILE A 1 325 ? -15.101 25.032 -33.882 1.00 26.31 325 ILE A O 1
ATOM 2606 N N . ILE A 1 326 ? -16.172 23.120 -34.363 1.00 25.80 326 ILE A N 1
ATOM 2607 C CA . ILE A 1 326 ? -17.150 23.713 -35.273 1.00 25.80 326 ILE A CA 1
ATOM 2608 C C . ILE A 1 326 ? -18.233 24.341 -34.383 1.00 25.80 326 ILE A C 1
ATOM 2610 O O . ILE A 1 326 ? -18.870 23.607 -33.624 1.00 25.80 326 ILE A O 1
ATOM 2614 N N . PRO A 1 327 ? -18.460 25.665 -34.427 1.00 25.58 327 PRO A N 1
ATOM 2615 C CA . PRO A 1 327 ? -19.564 26.264 -33.701 1.00 25.58 327 PRO A CA 1
ATOM 2616 C C . PRO A 1 327 ? -20.861 25.888 -34.419 1.00 25.58 327 PRO A C 1
ATOM 2618 O O . PRO A 1 327 ? -21.096 26.290 -35.558 1.00 25.58 327 PRO A O 1
ATOM 2621 N N . VAL A 1 328 ? -21.706 25.096 -33.760 1.00 30.19 328 VAL A N 1
ATOM 2622 C CA . VAL A 1 328 ? -23.091 24.917 -34.201 1.00 30.19 328 VAL A CA 1
ATOM 2623 C C . VAL A 1 328 ? -23.828 26.203 -33.846 1.00 30.19 328 VAL A C 1
ATOM 2625 O O . VAL A 1 328 ? -23.975 26.545 -32.672 1.00 30.19 328 VAL A O 1
ATOM 2628 N N . GLY A 1 329 ? -24.209 26.943 -34.884 1.00 27.47 329 GLY A N 1
ATOM 2629 C CA . GLY A 1 329 ? -25.000 28.157 -34.779 1.00 27.47 329 GLY A CA 1
ATOM 2630 C C . GLY A 1 329 ? -26.346 27.900 -34.108 1.00 27.47 329 GLY A C 1
ATOM 2631 O O . GLY A 1 329 ? -26.968 26.852 -34.278 1.00 27.47 329 GLY A O 1
ATOM 2632 N N . ASN A 1 330 ? -26.777 28.897 -33.341 1.00 33.16 330 ASN A N 1
ATOM 2633 C CA . ASN A 1 330 ? -28.155 29.057 -32.909 1.00 33.16 330 ASN A CA 1
ATOM 2634 C C . ASN A 1 330 ? -29.055 29.101 -34.147 1.00 33.16 330 ASN A C 1
ATOM 2636 O O . ASN A 1 330 ? -28.998 30.081 -34.879 1.00 33.16 330 ASN A O 1
ATOM 2640 N N . ASP A 1 331 ? -29.920 28.105 -34.323 1.00 27.23 331 ASP A N 1
ATOM 2641 C CA . ASP A 1 331 ? -31.165 28.300 -35.052 1.00 27.23 331 ASP A CA 1
ATOM 2642 C C . ASP A 1 331 ? -32.300 27.458 -34.454 1.00 27.23 331 ASP A C 1
ATOM 2644 O O . ASP A 1 331 ? -32.304 26.231 -34.459 1.00 27.23 331 ASP A O 1
ATOM 2648 N N . SER A 1 332 ? -33.231 28.212 -33.871 1.00 26.69 332 SER A N 1
ATOM 2649 C CA . SER A 1 332 ? -34.680 28.023 -33.824 1.00 26.69 332 SER A CA 1
ATOM 2650 C C . SER A 1 332 ? -35.281 26.622 -33.595 1.00 26.69 332 SER A C 1
ATOM 2652 O O . SER A 1 332 ? -35.366 25.747 -34.451 1.00 26.69 332 SER A O 1
ATOM 2654 N N . CYS A 1 333 ? -35.909 26.517 -32.420 1.00 25.95 333 CYS A N 1
ATOM 2655 C CA . CYS A 1 333 ? -37.110 25.730 -32.148 1.00 25.95 333 CYS A CA 1
ATOM 2656 C C . CYS A 1 333 ? -38.075 25.638 -33.348 1.00 25.95 333 CYS A C 1
ATOM 2658 O O . CYS A 1 333 ? -38.689 26.636 -33.724 1.00 25.95 333 CYS A O 1
ATOM 2660 N N . GLN A 1 334 ? -38.370 24.417 -33.796 1.00 25.17 334 GLN A N 1
ATOM 2661 C CA . GLN A 1 334 ? -39.693 24.076 -34.315 1.00 25.17 334 GLN A CA 1
ATOM 2662 C C . GLN A 1 334 ? -40.227 22.823 -33.619 1.00 25.17 334 GLN A C 1
ATOM 2664 O O . GLN A 1 334 ? -39.703 21.719 -33.748 1.00 25.17 334 GLN A O 1
ATOM 2669 N N . ARG A 1 335 ? -41.310 23.022 -32.859 1.00 29.88 335 ARG A N 1
ATOM 2670 C CA . ARG A 1 335 ? -42.227 21.961 -32.444 1.00 29.88 335 ARG A CA 1
ATOM 2671 C C . ARG A 1 335 ? -42.989 21.489 -33.682 1.00 29.88 335 ARG A C 1
ATOM 2673 O O . ARG A 1 335 ? -43.655 22.297 -34.319 1.00 29.88 335 ARG A O 1
ATOM 2680 N N . SER A 1 336 ? -43.007 20.186 -33.932 1.00 24.59 336 SER A N 1
ATOM 2681 C CA . SER A 1 336 ? -44.156 19.541 -34.567 1.00 24.59 336 SER A CA 1
ATOM 2682 C C . SER A 1 336 ? -44.481 18.244 -33.830 1.00 24.59 336 SER A C 1
ATOM 2684 O O . SER A 1 336 ? -43.623 17.600 -33.227 1.00 24.59 336 SER A O 1
ATOM 2686 N N . ALA A 1 337 ? -45.778 17.990 -33.735 1.00 31.25 337 ALA A N 1
ATOM 2687 C CA . ALA A 1 337 ? -46.413 17.086 -32.802 1.00 31.25 337 ALA A CA 1
ATOM 2688 C C . ALA A 1 337 ? -46.462 15.641 -33.313 1.00 31.25 337 ALA A C 1
ATOM 2690 O O . ALA A 1 337 ? -46.610 15.410 -34.508 1.00 31.25 337 ALA A O 1
ATOM 2691 N N . GLY A 1 338 ? -46.482 14.687 -32.376 1.00 27.00 338 GLY A N 1
ATOM 2692 C CA . GLY A 1 338 ? -47.087 13.374 -32.602 1.00 27.00 338 GLY A CA 1
ATOM 2693 C C . GLY A 1 338 ? -46.242 12.179 -32.166 1.00 27.00 338 GLY A C 1
ATOM 2694 O O . GLY A 1 338 ? -45.205 11.901 -32.744 1.00 27.00 338 GLY A O 1
ATOM 2695 N N . GLY A 1 339 ? -46.768 11.415 -31.204 1.00 28.06 339 GLY A N 1
ATOM 2696 C CA . GLY A 1 339 ? -46.630 9.954 -31.216 1.00 28.06 339 GLY A CA 1
ATOM 2697 C C . GLY A 1 339 ? -45.411 9.339 -30.523 1.00 28.06 339 GLY A C 1
ATOM 2698 O O . GLY A 1 339 ? -44.325 9.243 -31.072 1.00 28.06 339 GLY A O 1
ATOM 2699 N N . LYS A 1 340 ? -45.665 8.834 -29.313 1.00 39.56 340 LYS A N 1
ATOM 2700 C CA . LYS A 1 340 ? -44.936 7.801 -28.554 1.00 39.56 340 LYS A CA 1
ATOM 2701 C C . LYS A 1 340 ? -44.042 6.853 -29.391 1.00 39.56 340 LYS A C 1
ATOM 2703 O O . LYS A 1 340 ? -44.569 5.982 -30.069 1.00 39.56 340 LYS A O 1
ATOM 2708 N N . ASN A 1 341 ? -42.719 6.953 -29.235 1.00 28.00 341 ASN A N 1
ATOM 2709 C CA . ASN A 1 341 ? -41.785 5.848 -28.930 1.00 28.00 341 ASN A CA 1
ATOM 2710 C C . ASN A 1 341 ? -40.340 6.374 -28.970 1.00 28.00 341 ASN A C 1
ATOM 2712 O O . ASN A 1 341 ? -39.826 6.717 -30.030 1.00 28.00 341 ASN A O 1
ATOM 2716 N N . ARG A 1 342 ? -39.662 6.440 -27.816 1.00 26.28 342 ARG A N 1
ATOM 2717 C CA . ARG A 1 342 ? -38.221 6.726 -27.758 1.00 26.28 342 ARG A CA 1
ATOM 2718 C C . ARG A 1 342 ? -37.445 5.413 -27.784 1.00 26.28 342 ARG A C 1
ATOM 2720 O O . ARG A 1 342 ? -37.093 4.884 -26.739 1.00 26.28 342 ARG A O 1
ATOM 2727 N N . SER A 1 343 ? -37.142 4.931 -28.981 1.00 33.66 343 SER A N 1
ATOM 2728 C CA . SER A 1 343 ? -35.950 4.126 -29.245 1.00 33.66 343 SER A CA 1
ATOM 2729 C C . SER A 1 343 ? -34.954 5.038 -29.958 1.00 33.66 343 SER A C 1
ATOM 2731 O O . SER A 1 343 ? -34.990 5.167 -31.179 1.00 33.66 343 SER A O 1
ATOM 2733 N N . CYS A 1 344 ? -34.113 5.737 -29.195 1.00 24.19 344 CYS A N 1
ATOM 2734 C CA . CYS A 1 344 ? -32.987 6.476 -29.757 1.00 24.19 344 CYS A CA 1
ATOM 2735 C C . CYS A 1 344 ? -31.707 5.769 -29.337 1.00 24.19 344 CYS A C 1
ATOM 2737 O O . CYS A 1 344 ? -31.379 5.713 -28.153 1.00 24.19 344 CYS A O 1
ATOM 2739 N N . CYS A 1 345 ? -31.016 5.222 -30.333 1.00 29.36 345 CYS A N 1
ATOM 2740 C CA . CYS A 1 345 ? -29.664 4.709 -30.248 1.00 29.36 345 CYS A CA 1
ATOM 2741 C C . CYS A 1 345 ? -28.757 5.709 -29.519 1.00 29.36 345 CYS A C 1
ATOM 2743 O O . CYS A 1 345 ? -28.346 6.724 -30.076 1.00 29.36 345 CYS A O 1
ATOM 2745 N N . ARG A 1 346 ? -28.412 5.387 -28.276 1.00 24.91 346 ARG A N 1
ATOM 2746 C CA . ARG A 1 346 ? -27.241 5.910 -27.584 1.00 24.91 346 ARG A CA 1
ATOM 2747 C C . ARG A 1 346 ? -26.433 4.673 -27.228 1.00 24.91 346 ARG A C 1
ATOM 2749 O O . ARG A 1 346 ? -26.827 3.913 -26.355 1.00 24.91 346 ARG A O 1
ATOM 2756 N N . ARG A 1 347 ? -25.368 4.403 -27.986 1.00 25.05 347 ARG A N 1
ATOM 2757 C CA . ARG A 1 347 ? -24.332 3.468 -27.544 1.00 25.05 347 ARG A CA 1
ATOM 2758 C C . ARG A 1 347 ? -23.704 4.111 -26.314 1.00 25.05 347 ARG A C 1
ATOM 2760 O O . ARG A 1 347 ? -22.990 5.105 -26.422 1.00 25.05 347 ARG A O 1
ATOM 2767 N N . GLU A 1 348 ? -24.130 3.625 -25.160 1.00 24.58 348 GLU A N 1
ATOM 2768 C CA . GLU A 1 348 ? -23.720 4.077 -23.844 1.00 24.58 348 GLU A CA 1
ATOM 2769 C C . GLU A 1 348 ? -22.264 3.680 -23.595 1.00 24.58 348 GLU A C 1
ATOM 2771 O O . GLU A 1 348 ? -21.933 2.505 -23.484 1.00 24.58 348 GLU A O 1
ATOM 2776 N N . TRP A 1 349 ? -21.400 4.684 -23.467 1.00 26.12 349 TRP A N 1
ATOM 2777 C CA . TRP A 1 349 ? -20.138 4.591 -22.737 1.00 26.12 349 TRP A CA 1
ATOM 2778 C C . TRP A 1 349 ? -20.437 4.629 -21.228 1.00 26.12 349 TRP A C 1
ATOM 2780 O O . TRP A 1 349 ? -20.105 5.593 -20.546 1.00 26.12 349 TRP A O 1
ATOM 2790 N N . ASN A 1 350 ? -21.130 3.606 -20.719 1.00 25.80 350 ASN A N 1
ATOM 2791 C CA . ASN A 1 350 ? -21.457 3.449 -19.298 1.00 25.80 350 ASN A CA 1
ATOM 2792 C C . ASN A 1 350 ? -20.737 2.231 -18.703 1.00 25.80 350 ASN A C 1
ATOM 2794 O O . ASN A 1 350 ? -21.372 1.309 -18.210 1.00 25.80 350 ASN A O 1
ATOM 2798 N N . CYS A 1 351 ? -19.407 2.250 -18.715 1.00 26.34 351 CYS A N 1
ATOM 2799 C CA . CYS A 1 351 ? -18.577 1.494 -17.775 1.00 26.34 351 CYS A CA 1
ATOM 2800 C C . CYS A 1 351 ? -17.309 2.319 -17.527 1.00 26.34 351 CYS A C 1
ATOM 2802 O O . CYS A 1 351 ? -16.300 2.112 -18.183 1.00 26.34 351 CYS A O 1
ATOM 2804 N N . CYS A 1 352 ? -17.377 3.317 -16.647 1.00 29.50 352 CYS A N 1
ATOM 2805 C CA . CYS A 1 352 ? -16.197 4.063 -16.213 1.00 29.50 352 CYS A CA 1
ATOM 2806 C C . CYS A 1 352 ? -16.222 4.113 -14.673 1.00 29.50 352 CYS A C 1
ATOM 2808 O O . CYS A 1 352 ? -17.126 4.748 -14.119 1.00 29.50 352 CYS A O 1
ATOM 2810 N N . PRO A 1 353 ? -15.327 3.391 -13.970 1.00 41.88 353 PRO A N 1
ATOM 2811 C CA . PRO A 1 353 ? -15.353 3.278 -12.512 1.00 41.88 353 PRO A CA 1
ATOM 2812 C C . PRO A 1 353 ? -15.077 4.618 -11.825 1.00 41.88 353 PRO A C 1
ATOM 2814 O O . PRO A 1 353 ? -14.337 5.460 -12.334 1.00 41.88 353 PRO A O 1
ATOM 2817 N N . ALA A 1 354 ? -15.629 4.808 -10.627 1.00 36.03 354 ALA A N 1
ATOM 2818 C CA . ALA A 1 354 ? -15.456 6.022 -9.829 1.00 36.03 354 ALA A CA 1
ATOM 2819 C C . ALA A 1 354 ? -13.976 6.372 -9.548 1.00 36.03 354 ALA A C 1
ATOM 2821 O O . ALA A 1 354 ? -13.655 7.551 -9.391 1.00 36.03 354 ALA A O 1
ATOM 2822 N N . ALA A 1 355 ? -13.076 5.381 -9.540 1.00 37.25 355 ALA A N 1
ATOM 2823 C CA . ALA A 1 355 ? -11.630 5.575 -9.417 1.00 37.25 355 ALA A CA 1
ATOM 2824 C C . ALA A 1 355 ? -11.024 6.343 -10.604 1.00 37.25 355 ALA A C 1
ATOM 2826 O O . ALA A 1 355 ? -10.244 7.270 -10.387 1.00 37.25 355 ALA A O 1
ATOM 2827 N N . TYR A 1 356 ? -11.458 6.053 -11.838 1.00 39.06 356 TYR A N 1
ATOM 2828 C CA . TYR A 1 356 ? -11.019 6.787 -13.028 1.00 39.06 356 TYR A CA 1
ATOM 2829 C C . TYR A 1 356 ? -11.419 8.259 -12.920 1.00 39.06 356 TYR A C 1
ATOM 2831 O O . TYR A 1 356 ? -10.582 9.137 -13.073 1.00 39.06 356 TYR A O 1
ATOM 2839 N N . TRP A 1 357 ? -12.663 8.557 -12.528 1.00 38.09 357 TRP A N 1
ATOM 2840 C CA . TRP A 1 357 ? -13.120 9.941 -12.340 1.00 38.09 357 TRP A CA 1
ATOM 2841 C C . TRP A 1 357 ? -12.436 10.680 -11.181 1.00 38.09 357 TRP A C 1
ATOM 2843 O O . TRP A 1 357 ? -12.258 11.896 -11.275 1.00 38.09 357 TRP A O 1
ATOM 2853 N N . ARG A 1 358 ? -12.036 9.993 -10.100 1.00 41.44 358 ARG A N 1
ATOM 2854 C CA . ARG A 1 358 ? -11.245 10.597 -9.009 1.00 41.44 358 ARG A CA 1
ATOM 2855 C C . ARG A 1 358 ? -9.814 10.906 -9.463 1.00 41.44 358 ARG A C 1
ATOM 2857 O O . ARG A 1 358 ? -9.341 12.014 -9.220 1.00 41.44 358 ARG A O 1
ATOM 2864 N N . ALA A 1 359 ? -9.168 9.982 -10.177 1.00 43.31 359 ALA A N 1
ATOM 2865 C CA . ALA A 1 359 ? -7.823 10.165 -10.722 1.00 43.31 359 ALA A CA 1
ATOM 2866 C C . ALA A 1 359 ? -7.786 11.233 -11.832 1.00 43.31 359 ALA A C 1
ATOM 2868 O O . ALA A 1 359 ? -6.945 12.129 -11.800 1.00 43.31 359 ALA A O 1
ATOM 2869 N N . TYR A 1 360 ? -8.750 11.217 -12.756 1.00 40.88 360 TYR A N 1
ATOM 2870 C CA . TYR A 1 360 ? -8.857 12.193 -13.846 1.00 40.88 360 TYR A CA 1
ATOM 2871 C C . TYR A 1 360 ? -9.116 13.613 -13.321 1.00 40.88 360 TYR A C 1
ATOM 2873 O O . TYR A 1 360 ? -8.483 14.570 -13.758 1.00 40.88 360 TYR A O 1
ATOM 2881 N N . ARG A 1 361 ? -9.976 13.762 -12.300 1.00 36.62 361 ARG A N 1
ATOM 2882 C CA . ARG A 1 361 ? -10.231 15.062 -11.656 1.00 36.62 361 ARG A CA 1
ATOM 2883 C C . ARG A 1 361 ? -9.009 15.581 -10.881 1.00 36.62 361 ARG A C 1
ATOM 2885 O O . ARG A 1 361 ? -8.821 16.792 -10.800 1.00 36.62 361 ARG A O 1
ATOM 2892 N N . ALA A 1 362 ? -8.168 14.697 -10.338 1.00 43.84 362 ALA A N 1
ATOM 2893 C CA . ALA A 1 362 ? -6.902 15.073 -9.699 1.00 43.84 362 ALA A CA 1
ATOM 2894 C C . ALA A 1 362 ? -5.817 15.484 -10.717 1.00 43.84 362 ALA A C 1
ATOM 2896 O O . ALA A 1 362 ? -5.014 16.372 -10.424 1.00 43.84 362 ALA A O 1
ATOM 2897 N N . LEU A 1 363 ? -5.820 14.889 -11.916 1.00 44.62 363 LEU A N 1
ATOM 2898 C CA . LEU A 1 363 ? -4.947 15.280 -13.028 1.00 44.62 363 LEU A CA 1
ATOM 2899 C C . LEU A 1 363 ? -5.287 16.693 -13.541 1.00 44.62 363 LEU A C 1
ATOM 2901 O O . LEU A 1 363 ? -4.383 17.526 -13.622 1.00 44.62 363 LEU A O 1
ATOM 2905 N N . ASP A 1 364 ? -6.570 17.010 -13.755 1.00 34.88 364 ASP A N 1
ATOM 2906 C CA . ASP A 1 364 ? -7.026 18.340 -14.215 1.00 34.88 364 ASP A CA 1
ATOM 2907 C C . ASP A 1 364 ? -6.767 19.475 -13.203 1.00 34.88 364 ASP A C 1
ATOM 2909 O O . ASP A 1 364 ? -6.490 20.618 -13.575 1.00 34.88 364 ASP A O 1
ATOM 2913 N N . LEU A 1 365 ? -6.814 19.184 -11.899 1.00 35.50 365 LEU A N 1
ATOM 2914 C CA . LEU A 1 365 ? -6.525 20.188 -10.867 1.00 35.50 365 LEU A CA 1
ATOM 2915 C C . LEU A 1 365 ? -5.043 20.597 -10.847 1.00 35.50 365 LEU A C 1
ATOM 2917 O O . LEU A 1 365 ? -4.734 21.731 -10.481 1.00 35.50 365 LEU A O 1
ATOM 2921 N N . SER A 1 366 ? -4.132 19.722 -11.289 1.00 35.53 366 SER A N 1
ATOM 2922 C CA . SER A 1 366 ? -2.691 20.010 -11.320 1.00 35.53 366 SER A CA 1
ATOM 2923 C C . SER A 1 366 ? -2.263 20.905 -12.490 1.00 35.53 366 SER A C 1
ATOM 2925 O O . SER A 1 366 ? -1.327 21.687 -12.344 1.00 35.53 366 SER A O 1
ATOM 2927 N N . THR A 1 367 ? -2.987 20.875 -13.610 1.00 34.34 367 THR A N 1
ATOM 2928 C CA . THR A 1 367 ? -2.757 21.749 -14.774 1.00 34.34 367 THR A CA 1
ATOM 2929 C C . THR A 1 367 ? -3.376 23.141 -14.617 1.00 34.34 367 THR A C 1
ATOM 2931 O O . THR A 1 367 ? -2.922 24.083 -15.260 1.00 34.34 367 THR A O 1
ATOM 2934 N N . SER A 1 368 ? -4.358 23.319 -13.725 1.00 32.12 368 SER A N 1
ATOM 2935 C CA . SER A 1 368 ? -5.002 24.626 -13.485 1.00 32.12 368 SER A CA 1
ATOM 2936 C C . SER A 1 368 ? -4.307 25.534 -12.453 1.00 32.12 368 SER A C 1
ATOM 2938 O O . SER A 1 368 ? -4.679 26.699 -12.318 1.00 32.12 368 SER A O 1
ATOM 2940 N N . ALA A 1 369 ? -3.292 25.043 -11.732 1.00 33.72 369 ALA A N 1
ATOM 2941 C CA . ALA A 1 369 ? -2.627 25.793 -10.656 1.00 33.72 369 ALA A CA 1
ATOM 2942 C C . ALA A 1 369 ? -1.451 26.680 -11.126 1.00 33.72 369 ALA A C 1
ATOM 2944 O O . ALA A 1 369 ? -0.769 27.286 -10.304 1.00 33.72 369 ALA A O 1
ATOM 2945 N N . GLY A 1 370 ? -1.219 26.772 -12.440 1.00 34.94 370 GLY A N 1
ATOM 2946 C CA . GLY A 1 370 ? -0.123 27.526 -13.059 1.00 34.94 370 GLY A CA 1
ATOM 2947 C C . GLY A 1 370 ? -0.570 28.747 -13.864 1.00 34.94 370 GLY A C 1
ATOM 2948 O O . GLY A 1 370 ? 0.019 29.034 -14.899 1.00 34.94 370 GLY A O 1
ATOM 2949 N N . SER A 1 371 ? -1.622 29.453 -13.448 1.00 35.50 371 SER A N 1
ATOM 2950 C CA . SER A 1 371 ? -1.899 30.794 -13.974 1.00 35.50 371 SER A CA 1
ATOM 2951 C C . SER A 1 371 ? -2.612 31.653 -12.934 1.00 35.50 371 SER A C 1
ATOM 2953 O O . SER A 1 371 ? -3.843 31.637 -12.845 1.00 35.50 371 SER A O 1
ATOM 2955 N N . ARG A 1 372 ? -1.836 32.401 -12.151 1.00 30.94 372 ARG A N 1
ATOM 2956 C CA . ARG A 1 372 ? -2.187 33.737 -11.657 1.00 30.94 372 ARG A CA 1
ATOM 2957 C C . ARG A 1 372 ? -0.976 34.422 -11.059 1.00 30.94 372 ARG A C 1
ATOM 2959 O O . ARG A 1 372 ? -0.251 33.747 -10.299 1.00 30.94 372 ARG A O 1
#

Foldseek 3Di:
DDDDDPPQDPVNVVVVVVDDLVLLLLVLLPDPDPSVVVQLVDQSQCQQLQWDFDDDPPDTHTDGDPDCHPVDHGDDDDDDVLVVQVVLLVVLSRPHGSHNDPQSSQQDPNRGDPGSLVSCVSVVVADACVLVLVVLVVCLVPDALLVSLLLLLLCVVQVVHSANQVSCVVNVCSNLVVQLVVLLVVVQVVCCVPPVDPPDSDDPVPDDCPDLSNLLSSLVSVVSSQVSNVVVVHGPVSCVVRDDDNVVSPVNDDPVNVVVVVDPPVVCVVVVPDPCVVVVVVVVLVVDDPVRVVVVVVVVCVVPPPPDDDDPPPPPDPDDDPPDPDDDDDDDDDDDDDDDDDPDDDPDPPDDDPSNVSSVVVVVVVVPPPDD